Protein AF-K1QGL2-F1 (afdb_monomer_lite)

Structure (mmCIF, N/CA/C/O backbone):
data_AF-K1QGL2-F1
#
_entry.id   AF-K1QGL2-F1
#
loop_
_atom_site.group_PDB
_atom_site.id
_atom_site.type_symbol
_atom_site.label_atom_id
_atom_site.label_alt_id
_atom_site.label_comp_id
_atom_site.label_asym_id
_atom_site.label_entity_id
_atom_site.label_seq_id
_atom_site.pdbx_PDB_ins_code
_atom_site.Cartn_x
_atom_site.Cartn_y
_atom_site.Cartn_z
_atom_site.occupancy
_atom_site.B_iso_or_equiv
_atom_site.auth_seq_id
_atom_site.auth_comp_id
_atom_site.auth_asym_id
_atom_site.auth_atom_id
_atom_site.pdbx_PDB_model_num
ATOM 1 N N . MET A 1 1 ? 8.035 -2.264 29.345 1.00 85.44 1 MET A N 1
ATOM 2 C CA . MET A 1 1 ? 7.875 -3.569 28.660 1.00 85.44 1 MET A CA 1
ATOM 3 C C . MET A 1 1 ? 6.689 -4.271 29.290 1.00 85.44 1 MET A C 1
ATOM 5 O O . MET A 1 1 ? 6.628 -4.296 30.511 1.00 85.44 1 MET A O 1
ATOM 9 N N . ILE A 1 2 ? 5.760 -4.800 28.494 1.00 92.69 2 ILE A N 1
ATOM 10 C CA . ILE A 1 2 ? 4.614 -5.579 28.996 1.00 92.69 2 ILE A CA 1
ATOM 11 C C . ILE A 1 2 ? 4.716 -7.023 28.502 1.00 92.69 2 ILE A C 1
ATOM 13 O O . ILE A 1 2 ? 5.208 -7.261 27.395 1.00 92.69 2 ILE A O 1
ATOM 17 N N . ARG A 1 3 ? 4.310 -7.992 29.331 1.00 93.81 3 ARG A N 1
ATOM 18 C CA . ARG A 1 3 ? 4.488 -9.419 29.034 1.00 93.81 3 ARG A CA 1
ATOM 19 C C . ARG A 1 3 ? 3.416 -10.285 29.688 1.00 93.81 3 ARG A C 1
ATOM 21 O O . ARG A 1 3 ? 3.125 -10.137 30.868 1.00 93.81 3 ARG A O 1
ATOM 28 N N . CYS A 1 4 ? 2.922 -11.249 28.925 1.00 92.56 4 CYS A N 1
ATOM 29 C CA . CYS A 1 4 ? 2.052 -12.329 29.360 1.00 92.56 4 CYS A CA 1
ATOM 30 C C . CYS A 1 4 ? 2.828 -13.656 29.383 1.00 92.56 4 CYS A C 1
ATOM 32 O O . CYS A 1 4 ? 3.660 -13.930 28.516 1.00 92.56 4 CYS A O 1
ATOM 34 N N . LYS A 1 5 ? 2.584 -14.477 30.409 1.00 92.12 5 LYS A N 1
ATOM 35 C CA . LYS A 1 5 ? 3.176 -15.819 30.561 1.00 92.12 5 LYS A CA 1
ATOM 36 C C . LYS A 1 5 ? 2.193 -16.899 30.080 1.00 92.12 5 LYS A C 1
ATOM 38 O O . LYS A 1 5 ? 1.030 -16.604 29.815 1.00 92.12 5 LYS A O 1
ATOM 43 N N . ASN A 1 6 ? 2.656 -18.148 29.985 1.00 87.06 6 ASN A N 1
ATOM 44 C CA . ASN A 1 6 ? 1.825 -19.339 29.739 1.00 87.06 6 ASN A CA 1
ATOM 45 C C . ASN A 1 6 ? 1.046 -19.328 28.407 1.00 87.06 6 ASN A C 1
ATOM 47 O O . ASN A 1 6 ? -0.106 -19.747 28.353 1.00 87.06 6 ASN A O 1
ATOM 51 N N . GLY A 1 7 ? 1.654 -18.804 27.335 1.00 82.38 7 GLY A N 1
ATOM 52 C CA . GLY A 1 7 ? 1.032 -18.756 26.002 1.00 82.38 7 GLY A CA 1
ATOM 53 C C . GLY A 1 7 ? -0.139 -17.773 25.872 1.00 82.38 7 GLY A C 1
ATOM 54 O O . GLY A 1 7 ? -0.800 -17.743 24.836 1.00 82.38 7 GLY A O 1
ATOM 55 N N . LEU A 1 8 ? -0.401 -16.961 26.900 1.00 88.88 8 LEU A N 1
ATOM 56 C CA . LEU A 1 8 ? -1.415 -15.913 26.859 1.00 88.88 8 LEU A CA 1
ATOM 57 C C . LEU A 1 8 ? -0.936 -14.731 26.009 1.00 88.88 8 LEU A C 1
ATOM 59 O O . LEU A 1 8 ? 0.246 -14.380 26.002 1.00 88.88 8 LEU A O 1
ATOM 63 N N . LYS A 1 9 ? -1.878 -14.092 25.322 1.00 90.81 9 LYS A N 1
ATOM 64 C CA . LYS A 1 9 ? -1.652 -12.916 24.484 1.00 90.81 9 LYS A CA 1
ATOM 65 C C . LYS A 1 9 ? -2.070 -11.652 25.225 1.00 90.81 9 LYS A C 1
ATOM 67 O O . LYS A 1 9 ? -3.039 -11.653 25.988 1.00 90.81 9 LYS A O 1
ATOM 72 N N . ILE A 1 10 ? -1.340 -10.573 24.983 1.00 90.06 10 ILE A N 1
ATOM 73 C CA . ILE A 1 10 ? -1.637 -9.249 25.517 1.00 90.06 10 ILE A CA 1
ATOM 74 C C . ILE A 1 10 ? -2.914 -8.724 24.867 1.00 90.06 10 ILE A C 1
ATOM 76 O O . ILE A 1 10 ? -3.108 -8.826 23.651 1.00 90.06 10 ILE A O 1
ATOM 80 N N . LYS A 1 11 ? -3.754 -8.118 25.702 1.00 89.75 11 LYS A N 1
ATOM 81 C CA . LYS A 1 11 ? -4.925 -7.359 25.300 1.00 89.75 11 LYS A CA 1
ATOM 82 C C . LYS A 1 11 ? -4.990 -6.050 26.069 1.00 89.75 11 LYS A C 1
ATOM 84 O O . LYS A 1 11 ? -5.153 -6.044 27.286 1.00 89.75 11 LYS A O 1
ATOM 89 N N . ILE A 1 12 ? -4.851 -4.948 25.354 1.00 90.50 12 ILE A N 1
ATOM 90 C CA . ILE A 1 12 ? -4.848 -3.601 25.916 1.00 90.50 12 ILE A CA 1
ATOM 91 C C . ILE A 1 12 ? -6.284 -3.168 26.219 1.00 90.50 12 ILE A C 1
ATOM 93 O O . ILE A 1 12 ? -7.114 -3.074 25.311 1.00 90.50 12 ILE A O 1
ATOM 97 N N . VAL A 1 13 ? -6.546 -2.876 27.491 1.00 88.94 13 VAL A N 1
ATOM 98 C CA . VAL A 1 13 ? -7.822 -2.353 27.991 1.00 88.94 13 VAL A CA 1
ATOM 99 C C . VAL A 1 13 ? -7.895 -0.856 27.713 1.00 88.94 13 VAL A C 1
ATOM 101 O O . VAL A 1 13 ? -8.832 -0.410 27.063 1.00 88.94 13 VAL A O 1
ATOM 104 N N . SER A 1 14 ? -6.867 -0.106 28.102 1.00 89.12 14 SER A N 1
ATOM 105 C CA . SER A 1 14 ? -6.730 1.323 27.815 1.00 89.12 14 SER A CA 1
ATOM 106 C C . SER A 1 14 ? -5.253 1.704 27.755 1.00 89.12 14 SER A C 1
ATOM 108 O O . SER A 1 14 ? -4.398 1.021 28.326 1.00 89.12 14 SER A O 1
ATOM 110 N N . ALA A 1 15 ? -4.927 2.786 27.053 1.00 90.50 15 ALA A N 1
ATOM 111 C CA . ALA A 1 15 ? -3.611 3.396 27.171 1.00 90.50 15 ALA A CA 1
ATOM 112 C C . ALA A 1 15 ? -3.680 4.898 26.915 1.00 90.50 15 ALA A C 1
ATOM 114 O O . ALA A 1 15 ? -4.405 5.348 26.030 1.00 90.50 15 ALA A O 1
ATOM 115 N N . ASN A 1 16 ? -2.893 5.660 27.666 1.00 91.50 16 ASN A N 1
ATOM 116 C CA . ASN A 1 16 ? -2.798 7.101 27.526 1.00 91.50 16 ASN A CA 1
ATOM 117 C C . ASN A 1 16 ? -1.334 7.533 27.463 1.00 91.50 16 ASN A C 1
ATOM 119 O O . ASN A 1 16 ? -0.554 7.245 28.364 1.00 91.50 16 ASN A O 1
ATOM 123 N N . TYR A 1 17 ? -0.970 8.259 26.408 1.00 89.50 17 TYR A N 1
ATOM 124 C CA . TYR A 1 17 ? 0.275 9.021 26.362 1.00 89.50 17 TYR A CA 1
ATOM 125 C C . TYR A 1 17 ? -0.037 10.485 26.661 1.00 89.50 17 TYR A C 1
ATOM 127 O O . TYR A 1 17 ? -0.630 11.171 25.825 1.00 89.50 17 TYR A O 1
ATOM 135 N N . GLY A 1 18 ? 0.334 10.953 27.849 1.00 89.25 18 GLY A N 1
ATOM 136 C CA . GLY A 1 18 ? -0.037 12.273 28.345 1.00 89.25 18 GLY A CA 1
ATOM 137 C C . GLY A 1 18 ? 0.329 12.469 29.814 1.00 89.25 18 GLY A C 1
ATOM 138 O O . GLY A 1 18 ? 1.238 11.811 30.312 1.00 89.25 18 GLY A O 1
ATOM 139 N N . ARG A 1 19 ? -0.357 13.387 30.495 1.00 88.31 19 ARG A N 1
ATOM 140 C CA . ARG A 1 19 ? -0.236 13.596 31.943 1.00 88.31 19 ARG A CA 1
ATOM 141 C C . ARG A 1 19 ? -1.614 13.835 32.532 1.00 88.31 19 ARG A C 1
ATOM 143 O O . ARG A 1 19 ? -2.289 14.801 32.174 1.00 88.31 19 ARG A O 1
ATOM 150 N N . THR A 1 20 ? -2.009 12.925 33.409 1.00 87.06 20 THR A N 1
ATOM 151 C CA . THR A 1 20 ? -3.308 12.918 34.089 1.00 87.06 20 THR A CA 1
ATOM 152 C C . THR A 1 20 ? -3.199 12.845 35.606 1.00 87.06 20 THR A C 1
ATOM 154 O O . THR A 1 20 ? -4.214 12.839 36.288 1.00 87.06 20 THR A O 1
ATOM 157 N N . ASP A 1 21 ? -1.969 12.801 36.111 1.00 83.00 21 ASP A N 1
ATOM 158 C CA . ASP A 1 21 ? -1.605 12.594 37.508 1.00 83.00 21 ASP A CA 1
ATOM 159 C C . ASP A 1 21 ? -0.261 13.309 37.750 1.00 83.00 21 ASP A C 1
ATOM 161 O O . ASP A 1 21 ? 0.611 13.315 36.863 1.00 83.00 21 ASP A O 1
ATOM 165 N N . ASP A 1 22 ? -0.124 13.972 38.895 1.00 80.06 22 ASP A N 1
ATOM 166 C CA . ASP A 1 22 ? 1.067 14.722 39.302 1.00 80.06 22 ASP A CA 1
ATOM 167 C C . ASP A 1 22 ? 2.090 13.865 40.068 1.00 80.06 22 ASP A C 1
ATOM 169 O O . ASP A 1 22 ? 3.279 14.185 40.050 1.00 80.06 22 ASP A O 1
ATOM 173 N N . GLN A 1 23 ? 1.666 12.743 40.652 1.00 81.00 23 GLN A N 1
ATOM 174 C CA . GLN A 1 23 ? 2.506 11.781 41.367 1.00 81.00 23 GLN A CA 1
ATOM 175 C C . GLN A 1 23 ? 3.177 10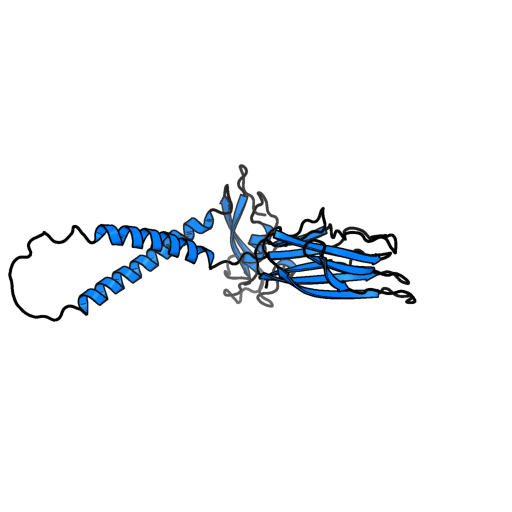.787 40.416 1.00 81.00 23 GLN A C 1
ATOM 177 O O . GLN A 1 23 ? 4.296 10.325 40.656 1.00 81.00 23 GLN A O 1
ATOM 182 N N . VAL A 1 24 ? 2.517 10.448 39.305 1.00 80.94 24 VAL A N 1
ATOM 183 C CA . VAL A 1 24 ? 3.082 9.536 38.303 1.00 80.94 24 VAL A CA 1
ATOM 184 C C . VAL A 1 24 ? 4.205 10.237 37.532 1.00 80.94 24 VAL A C 1
ATOM 186 O O . VAL A 1 24 ? 3.980 11.175 36.761 1.00 80.94 24 VAL A O 1
ATOM 189 N N . CYS A 1 25 ? 5.436 9.749 37.730 1.00 78.94 25 CYS A N 1
ATOM 190 C CA . CYS A 1 25 ? 6.668 10.303 37.159 1.00 78.94 25 CYS A CA 1
ATOM 191 C C . CYS A 1 25 ? 6.783 11.828 37.408 1.00 78.94 25 CYS A C 1
ATOM 193 O O . CYS A 1 25 ? 6.546 12.613 36.479 1.00 78.94 25 CYS A O 1
ATOM 195 N N . PRO A 1 26 ? 7.181 12.260 38.622 1.00 73.88 26 PRO A N 1
ATOM 196 C CA . PRO A 1 26 ? 7.069 13.653 39.089 1.00 73.88 26 PRO A CA 1
ATOM 197 C C . PRO A 1 26 ? 8.040 14.649 38.420 1.00 73.88 26 PRO A C 1
ATOM 199 O O . PRO A 1 26 ? 8.132 15.806 38.815 1.00 73.88 26 PRO A O 1
ATOM 202 N N . GLY A 1 27 ? 8.791 14.229 37.399 1.00 72.75 27 GLY A N 1
ATOM 203 C CA . GLY A 1 27 ? 9.745 15.083 36.694 1.00 72.75 27 GLY A CA 1
ATOM 204 C C . GLY A 1 27 ? 9.106 15.960 35.609 1.00 72.75 27 GLY A C 1
ATOM 205 O O . GLY A 1 27 ? 8.322 15.479 34.786 1.00 72.75 27 GLY A O 1
ATOM 206 N N . GLY A 1 28 ? 9.537 17.224 35.537 1.00 74.75 28 GLY A N 1
ATOM 207 C CA . GLY A 1 28 ? 9.173 18.200 34.501 1.00 74.75 28 GLY A CA 1
ATOM 208 C C . GLY A 1 28 ? 7.980 19.088 34.876 1.00 74.75 28 GLY A C 1
ATOM 209 O O . GLY A 1 28 ? 7.612 19.174 36.038 1.00 74.75 28 GLY A O 1
ATOM 210 N N . LYS A 1 29 ? 7.385 19.776 33.892 1.00 70.88 29 LYS A N 1
ATOM 211 C CA . LYS A 1 29 ? 6.209 20.637 34.122 1.00 70.88 29 LYS A CA 1
ATOM 212 C C . LYS A 1 29 ? 4.941 19.798 34.304 1.00 70.88 29 LYS A C 1
ATOM 214 O O . LYS A 1 29 ? 4.629 18.980 33.428 1.00 70.88 29 LYS A O 1
ATOM 219 N N . THR A 1 30 ? 4.233 20.023 35.412 1.00 71.75 30 THR A N 1
ATOM 220 C CA . THR A 1 30 ? 3.046 19.272 35.869 1.00 71.75 30 THR A CA 1
ATOM 221 C C . THR A 1 30 ? 1.755 20.097 35.858 1.00 71.75 30 THR A C 1
ATOM 223 O O . THR A 1 30 ? 0.720 19.603 36.289 1.00 71.75 30 THR A O 1
ATOM 226 N N . ASP A 1 31 ? 1.784 21.299 35.279 1.00 69.06 31 ASP A N 1
ATOM 227 C CA . ASP A 1 31 ? 0.716 22.318 35.300 1.00 69.06 31 ASP A CA 1
ATOM 228 C C . ASP A 1 31 ? -0.625 21.891 34.654 1.00 69.06 31 ASP A C 1
ATOM 230 O O . ASP A 1 31 ? -1.540 22.696 34.493 1.00 69.06 31 ASP A O 1
ATOM 234 N N . THR A 1 32 ? -0.764 20.644 34.195 1.00 69.44 32 THR A N 1
ATOM 235 C CA . THR A 1 32 ? -1.970 20.143 33.526 1.00 69.44 32 THR A CA 1
ATOM 236 C C . THR A 1 32 ? -2.173 18.647 33.775 1.00 69.44 32 THR A C 1
ATOM 238 O O . THR A 1 32 ? -1.336 17.828 33.397 1.00 69.44 32 THR A O 1
ATOM 241 N N . LEU A 1 33 ? -3.343 18.297 34.325 1.00 77.31 33 LEU A N 1
ATOM 242 C CA . LEU A 1 33 ? -3.805 16.918 34.575 1.00 77.31 33 LEU A CA 1
ATOM 243 C C . LEU A 1 33 ? -4.845 16.428 33.547 1.00 77.31 33 LEU A C 1
ATOM 245 O O . LEU A 1 33 ? -5.461 15.375 33.694 1.00 77.31 33 LEU A O 1
ATOM 249 N N . THR A 1 34 ? -5.075 17.193 32.484 1.00 82.69 34 THR A N 1
ATOM 250 C CA . THR A 1 34 ? -6.044 16.866 31.425 1.00 82.69 34 THR A CA 1
ATOM 251 C C . THR A 1 34 ? -5.371 16.480 30.110 1.00 82.69 34 THR A C 1
ATOM 253 O O . THR A 1 34 ? -6.047 16.262 29.103 1.00 82.69 34 THR A O 1
ATOM 256 N N . CYS A 1 35 ? -4.040 16.349 30.087 1.00 84.06 35 CYS A N 1
ATOM 257 C CA . CYS A 1 35 ? -3.326 16.035 28.861 1.00 84.06 35 CYS A CA 1
ATOM 258 C C . CYS A 1 35 ? -3.494 14.558 28.494 1.00 84.06 35 CYS A C 1
ATOM 260 O O . CYS A 1 35 ? -2.891 13.673 29.106 1.00 84.06 35 CYS A O 1
ATOM 262 N N . ARG A 1 36 ? -4.283 14.298 27.447 1.00 86.94 36 ARG A N 1
ATOM 263 C CA . ARG A 1 36 ? -4.540 12.952 26.923 1.00 86.94 36 ARG A CA 1
ATOM 264 C C . ARG A 1 36 ? -4.391 12.904 25.407 1.00 86.94 36 ARG A C 1
ATOM 266 O O . ARG A 1 36 ? -4.959 13.726 24.691 1.00 86.94 36 ARG A O 1
ATOM 273 N N . SER A 1 37 ? -3.663 11.912 24.897 1.00 83.12 37 SER A N 1
ATOM 274 C CA . SER A 1 37 ? -3.559 11.678 23.451 1.00 83.12 37 SER A CA 1
ATOM 275 C C . SER A 1 37 ? -4.674 10.757 22.971 1.00 83.12 37 SER A C 1
ATOM 277 O O . SER A 1 37 ? -4.670 9.565 23.276 1.00 83.12 37 SER A O 1
ATOM 279 N N . LYS A 1 38 ? -5.568 11.273 22.121 1.00 79.62 38 LYS A N 1
ATOM 280 C CA . LYS A 1 38 ? -6.655 10.482 21.508 1.00 79.62 38 LYS A CA 1
ATOM 281 C C . LYS A 1 38 ? -6.151 9.278 20.700 1.00 79.62 38 LYS A C 1
ATOM 283 O O . LYS A 1 38 ? -6.830 8.268 20.598 1.00 79.62 38 LYS A O 1
ATOM 288 N N . SER A 1 39 ? -4.950 9.377 20.131 1.00 79.06 39 SER A N 1
ATOM 289 C CA . SER A 1 39 ? -4.353 8.312 19.312 1.00 79.06 39 SER A CA 1
ATOM 290 C C . SER A 1 39 ? -3.595 7.249 20.111 1.00 79.06 39 SER A C 1
ATOM 292 O O . SER A 1 39 ? -3.253 6.203 19.563 1.00 79.06 39 SER A O 1
ATOM 294 N N . SER A 1 40 ? -3.286 7.515 21.384 1.00 84.19 40 SER A N 1
ATOM 295 C CA . SER A 1 40 ? -2.340 6.690 22.142 1.00 84.19 40 SER A CA 1
ATOM 296 C C . SER A 1 40 ? -2.861 5.285 22.419 1.00 84.19 40 SER A C 1
ATOM 298 O O . SER A 1 40 ? -2.143 4.321 22.157 1.00 84.19 40 SER A O 1
ATOM 300 N N . GLU A 1 41 ? -4.123 5.159 22.824 1.00 84.94 41 GLU A N 1
ATOM 301 C CA . GLU A 1 41 ? -4.787 3.873 23.044 1.00 84.94 41 GLU A CA 1
ATOM 302 C C . GLU A 1 41 ? -4.763 2.989 21.800 1.00 84.94 41 GLU A C 1
ATOM 304 O O . GLU A 1 41 ? -4.310 1.844 21.845 1.00 84.94 41 GLU A O 1
ATOM 309 N N . ILE A 1 42 ? -5.187 3.554 20.668 1.00 76.69 42 ILE A N 1
ATOM 310 C CA . ILE A 1 42 ? -5.235 2.867 19.378 1.00 76.69 42 ILE A CA 1
ATOM 311 C C . ILE A 1 42 ? -3.830 2.390 18.987 1.00 76.69 42 ILE A C 1
ATOM 313 O O . ILE A 1 42 ? -3.640 1.248 18.576 1.00 76.69 42 ILE A O 1
ATOM 317 N N . ARG A 1 43 ? -2.812 3.230 19.193 1.00 82.12 43 ARG A N 1
ATOM 318 C CA . ARG A 1 43 ? -1.425 2.920 18.836 1.00 82.12 43 ARG A CA 1
ATOM 319 C C . ARG A 1 43 ? -0.808 1.851 19.735 1.00 82.12 43 ARG A C 1
ATOM 321 O O . ARG A 1 43 ? -0.090 0.990 19.234 1.00 82.12 43 ARG A O 1
ATOM 328 N N . VAL A 1 44 ? -1.103 1.854 21.034 1.00 85.75 44 VAL A N 1
ATOM 329 C CA . VAL A 1 44 ? -0.662 0.794 21.958 1.00 85.75 44 VAL A CA 1
ATOM 330 C C . VAL A 1 44 ? -1.377 -0.524 21.659 1.00 85.75 44 VAL A C 1
ATOM 332 O O . VAL A 1 44 ? -0.718 -1.561 21.572 1.00 85.75 44 VAL A O 1
ATOM 335 N N . ARG A 1 45 ? -2.693 -0.486 21.401 1.00 87.94 45 ARG A N 1
ATOM 336 C CA . ARG A 1 45 ? -3.462 -1.644 20.916 1.00 87.94 45 ARG A CA 1
ATOM 337 C C . ARG A 1 45 ? -2.831 -2.237 19.659 1.00 87.94 45 ARG A C 1
ATOM 339 O O . ARG A 1 45 ? -2.584 -3.437 19.631 1.00 87.94 45 ARG A O 1
ATOM 346 N N . TRP A 1 46 ? -2.498 -1.407 18.670 1.00 77.19 46 TRP A N 1
ATOM 347 C CA . TRP A 1 46 ? -1.885 -1.849 17.411 1.00 77.19 46 TRP A CA 1
ATOM 348 C C . TRP A 1 46 ? -0.512 -2.500 17.566 1.00 77.19 46 TRP A C 1
ATOM 350 O O . TRP A 1 46 ? -0.196 -3.416 16.815 1.00 77.19 46 TRP A O 1
ATOM 360 N N . ASN A 1 47 ? 0.304 -2.048 18.516 1.00 80.94 47 ASN A N 1
ATOM 361 C CA . ASN A 1 47 ? 1.652 -2.592 18.685 1.00 80.94 47 ASN A CA 1
ATOM 362 C C . ASN A 1 47 ? 1.688 -3.833 19.585 1.00 80.94 47 ASN A C 1
ATOM 364 O O . ASN A 1 47 ? 2.600 -4.643 19.455 1.00 80.94 47 ASN A O 1
ATOM 368 N N . CYS A 1 48 ? 0.724 -3.987 20.498 1.00 86.00 48 CYS A N 1
ATOM 369 C CA . CYS A 1 48 ? 0.823 -4.994 21.553 1.00 86.00 48 CYS A CA 1
ATOM 370 C C . CYS A 1 48 ? -0.260 -6.070 21.542 1.00 86.00 48 CYS A C 1
ATOM 372 O O . CYS A 1 48 ? 0.007 -7.170 22.028 1.00 86.00 48 CYS A O 1
ATOM 374 N N . ASN A 1 49 ? -1.457 -5.805 21.007 1.00 86.88 49 ASN A N 1
ATOM 375 C CA . ASN A 1 49 ? -2.488 -6.840 20.948 1.00 86.88 49 ASN A CA 1
ATOM 376 C C . ASN A 1 49 ? -2.007 -8.001 20.070 1.00 86.88 49 ASN A C 1
ATOM 378 O O . ASN A 1 49 ? -1.542 -7.792 18.955 1.00 86.88 49 ASN A O 1
ATOM 382 N N . GLY A 1 50 ? -2.124 -9.231 20.564 1.00 83.31 50 GLY A N 1
ATOM 383 C CA . GLY A 1 50 ? -1.743 -10.437 19.807 1.00 83.31 50 GLY A CA 1
ATOM 384 C C . GLY A 1 50 ? -0.446 -11.067 20.270 1.00 83.31 50 GLY A C 1
ATOM 385 O O . GLY A 1 50 ? -0.268 -12.276 20.121 1.00 83.31 50 GLY A O 1
ATOM 386 N N . TYR A 1 51 ? 0.425 -10.270 20.877 1.00 85.69 51 TYR A N 1
ATOM 387 C CA . TYR A 1 51 ? 1.766 -10.689 21.245 1.00 85.69 51 TYR A CA 1
ATOM 388 C C . TYR A 1 51 ? 1.831 -11.154 22.697 1.00 85.69 51 TYR A C 1
ATOM 390 O O . TYR A 1 51 ? 1.074 -10.695 23.548 1.00 85.69 51 TYR A O 1
ATOM 398 N N . ALA A 1 52 ? 2.758 -12.062 23.001 1.00 87.06 52 ALA A N 1
ATOM 399 C CA . ALA A 1 52 ? 3.053 -12.451 24.381 1.00 87.06 52 ALA A CA 1
ATOM 400 C C . ALA A 1 52 ? 3.918 -11.400 25.100 1.00 87.06 52 ALA A C 1
ATOM 402 O O . ALA A 1 52 ? 3.852 -11.272 26.317 1.00 87.06 52 ALA A O 1
ATOM 403 N N . THR A 1 53 ? 4.708 -10.626 24.354 1.00 90.44 53 THR A N 1
ATOM 404 C CA . THR A 1 53 ? 5.611 -9.597 24.880 1.00 90.44 53 THR A CA 1
ATOM 405 C C . THR A 1 53 ? 5.569 -8.381 23.963 1.00 90.44 53 THR A C 1
ATOM 407 O O . THR A 1 53 ? 5.631 -8.544 22.748 1.00 90.44 53 THR A O 1
ATOM 410 N N . CYS A 1 54 ? 5.497 -7.175 24.528 1.00 90.94 54 CYS A N 1
ATOM 411 C CA . CYS A 1 54 ? 5.512 -5.928 23.768 1.00 90.94 54 CYS A CA 1
ATOM 412 C C . CYS A 1 54 ? 6.465 -4.898 24.393 1.00 90.94 54 CYS A C 1
ATOM 414 O O . CYS A 1 54 ? 6.420 -4.613 25.599 1.00 90.94 54 CYS A O 1
ATOM 416 N N . HIS A 1 55 ? 7.323 -4.321 23.552 1.00 90.12 55 HIS A N 1
ATOM 417 C CA . HIS A 1 55 ? 8.251 -3.253 23.911 1.00 90.12 55 HIS A CA 1
ATOM 418 C C . HIS A 1 55 ? 7.738 -1.938 23.333 1.00 90.12 55 HIS A C 1
ATOM 420 O O . HIS A 1 55 ? 7.630 -1.784 22.121 1.00 90.12 55 HIS A O 1
ATOM 426 N N . LEU A 1 56 ? 7.412 -0.991 24.210 1.00 87.69 56 LEU A N 1
ATOM 427 C CA . LEU A 1 56 ? 6.934 0.330 23.825 1.00 87.69 56 LEU A CA 1
ATOM 428 C C . LEU A 1 56 ? 7.909 1.386 24.317 1.00 87.69 56 LEU A C 1
ATOM 430 O O . LEU A 1 56 ? 8.318 1.365 25.479 1.00 87.69 56 LEU A O 1
ATOM 434 N N . HIS A 1 57 ? 8.227 2.324 23.432 1.00 84.38 57 HIS A N 1
ATOM 435 C CA . HIS A 1 57 ? 9.011 3.506 23.751 1.00 84.38 57 HIS A CA 1
ATOM 436 C C . HIS A 1 57 ? 8.079 4.713 23.806 1.00 84.38 57 HIS A C 1
ATOM 438 O O . HIS A 1 57 ? 7.519 5.129 22.791 1.00 84.38 57 HIS A O 1
ATOM 444 N N . ALA A 1 58 ? 7.906 5.261 25.007 1.00 83.12 58 ALA A N 1
ATOM 445 C CA . ALA A 1 58 ? 7.062 6.415 25.287 1.00 83.12 58 ALA A CA 1
ATOM 446 C C . ALA A 1 58 ? 7.718 7.707 24.768 1.00 83.12 58 ALA A C 1
ATOM 448 O O . ALA A 1 58 ? 8.271 8.483 25.540 1.00 83.12 58 ALA A O 1
ATOM 449 N N . THR A 1 59 ? 7.716 7.914 23.448 1.00 79.50 59 THR A N 1
ATOM 450 C CA . THR A 1 59 ? 8.297 9.112 22.823 1.00 79.50 59 THR A CA 1
ATOM 451 C C . THR A 1 59 ? 7.277 9.881 21.995 1.00 79.50 59 THR A C 1
ATOM 453 O O . THR A 1 59 ? 6.366 9.311 21.389 1.00 79.50 59 THR A O 1
ATOM 456 N N . SER A 1 60 ? 7.472 11.197 21.890 1.00 77.12 60 SER A N 1
ATOM 457 C CA . SER A 1 60 ? 6.596 12.072 21.100 1.00 77.12 60 SER A CA 1
ATOM 458 C C . SER A 1 60 ? 6.644 11.766 19.597 1.00 77.12 60 SER A C 1
ATOM 460 O O . SER A 1 60 ? 5.674 12.013 18.888 1.00 77.12 60 SER A O 1
ATOM 462 N N . LYS A 1 61 ? 7.727 11.148 19.103 1.00 73.75 61 LYS A N 1
ATOM 463 C CA . LYS A 1 61 ? 7.806 10.623 17.728 1.00 73.75 61 LYS A CA 1
ATOM 464 C C . LYS A 1 61 ? 6.835 9.455 17.517 1.00 73.75 61 LYS A C 1
ATOM 466 O O . LYS A 1 61 ? 6.235 9.329 16.451 1.00 73.75 61 LYS A O 1
ATOM 471 N N . HIS A 1 62 ? 6.658 8.626 18.545 1.00 69.81 62 HIS A N 1
ATOM 472 C CA . HIS A 1 62 ? 5.778 7.463 18.506 1.00 69.81 62 HIS A CA 1
ATOM 473 C C . HIS A 1 62 ? 4.341 7.742 18.920 1.00 69.81 62 HIS A C 1
ATOM 475 O O . HIS A 1 62 ? 3.490 6.971 18.514 1.00 69.81 62 HIS A O 1
ATOM 481 N N . PHE A 1 63 ? 4.027 8.794 19.675 1.00 76.25 63 PHE A N 1
ATOM 482 C CA . PHE A 1 63 ? 2.658 9.040 20.166 1.00 76.25 63 PHE A CA 1
ATOM 483 C C . PHE A 1 63 ? 2.115 10.444 19.864 1.00 76.25 63 PHE A C 1
ATOM 485 O O . PHE A 1 63 ? 0.970 10.749 20.205 1.00 76.25 63 PHE A O 1
ATOM 492 N N . GLY A 1 64 ? 2.902 11.273 19.176 1.00 78.31 64 GLY A N 1
ATOM 493 C CA . GLY A 1 64 ? 2.588 12.674 18.913 1.00 78.31 64 GLY A CA 1
ATOM 494 C C . GLY A 1 64 ? 2.879 13.578 20.112 1.00 78.31 64 GLY A C 1
ATOM 495 O O . GLY A 1 64 ? 3.435 13.151 21.126 1.00 78.31 64 GLY A O 1
ATOM 496 N N . ASN A 1 65 ? 2.491 14.849 19.993 1.00 80.19 65 ASN A N 1
ATOM 497 C CA . ASN A 1 65 ? 2.636 15.845 21.051 1.00 80.19 65 ASN A CA 1
ATOM 498 C C . ASN A 1 65 ? 1.253 16.365 21.489 1.00 80.19 65 ASN A C 1
ATOM 500 O O . ASN A 1 65 ? 0.822 17.406 21.003 1.00 80.19 65 ASN A O 1
ATOM 504 N N . PRO A 1 66 ? 0.531 15.639 22.365 1.00 80.31 66 PRO A N 1
ATOM 505 C CA . PRO A 1 66 ? -0.828 16.010 22.778 1.00 80.31 66 PRO A CA 1
ATOM 506 C C . PRO A 1 66 ? -0.899 17.303 23.606 1.00 80.31 66 PRO A C 1
ATOM 508 O O . PRO A 1 66 ? -1.950 17.926 23.671 1.00 80.31 66 PRO A O 1
ATOM 511 N N . CYS A 1 67 ? 0.203 17.705 24.239 1.00 81.31 67 CYS A N 1
ATOM 512 C CA . CYS A 1 67 ? 0.302 18.931 25.025 1.00 81.31 67 CYS A CA 1
ATOM 513 C C . CYS A 1 67 ? 1.733 19.472 24.950 1.00 81.31 67 CYS A C 1
ATOM 515 O O . CYS A 1 67 ? 2.695 18.783 25.306 1.00 81.31 67 CYS A O 1
ATOM 517 N N . ALA A 1 68 ? 1.896 20.699 24.461 1.00 79.88 68 ALA A N 1
ATOM 518 C CA . ALA A 1 68 ? 3.203 21.340 24.384 1.00 79.88 68 ALA A CA 1
ATOM 519 C C . ALA A 1 68 ? 3.736 21.649 25.793 1.00 79.88 68 ALA A C 1
ATOM 521 O O . ALA A 1 68 ? 2.971 22.005 26.681 1.00 79.88 68 ALA A O 1
ATOM 522 N N . ASN A 1 69 ? 5.047 21.500 25.999 1.00 79.25 69 ASN A N 1
ATOM 523 C CA . ASN A 1 69 ? 5.765 21.870 27.229 1.00 79.25 69 ASN A CA 1
ATOM 524 C C . ASN A 1 69 ? 5.365 21.163 28.537 1.00 79.25 69 ASN A C 1
ATOM 526 O O . ASN A 1 69 ? 5.956 21.459 29.568 1.00 79.25 69 ASN A O 1
ATOM 530 N N . ILE A 1 70 ? 4.449 20.196 28.505 1.00 83.12 70 ILE A N 1
ATOM 531 C CA . ILE A 1 70 ? 4.110 19.345 29.655 1.00 83.12 70 ILE A CA 1
ATOM 532 C C . ILE A 1 70 ? 4.886 18.028 29.575 1.00 83.12 70 ILE A C 1
ATOM 534 O O . ILE A 1 70 ? 5.025 17.439 28.493 1.00 83.12 70 ILE A O 1
ATOM 538 N N . SER A 1 71 ? 5.391 17.561 30.717 1.00 83.31 71 SER A N 1
ATOM 539 C CA . SER A 1 71 ? 6.041 16.250 30.835 1.00 83.31 71 SER A CA 1
ATOM 540 C C . SER A 1 71 ? 5.004 15.141 30.652 1.00 83.31 71 SER A C 1
ATOM 542 O O . SER A 1 71 ? 3.934 15.225 31.239 1.00 83.31 71 SER A O 1
ATOM 544 N N . LYS A 1 72 ? 5.278 14.122 29.832 1.00 87.12 72 LYS A N 1
ATOM 545 C CA . LYS A 1 72 ? 4.300 13.077 29.466 1.00 87.12 72 LYS A CA 1
ATOM 546 C C . LYS A 1 72 ? 4.805 11.711 29.895 1.00 87.12 72 LYS A C 1
ATOM 548 O O . LYS A 1 72 ? 5.995 11.436 29.771 1.00 87.12 72 LYS A O 1
ATOM 553 N N . TYR A 1 73 ? 3.892 10.842 30.292 1.00 88.38 73 TYR A N 1
ATOM 554 C CA . TYR A 1 73 ? 4.148 9.431 30.530 1.00 88.38 73 TYR A CA 1
ATOM 555 C C . TYR A 1 73 ? 3.186 8.570 29.708 1.00 88.38 73 TYR A C 1
ATOM 557 O O . TYR A 1 73 ? 2.154 9.037 29.221 1.00 88.38 73 TYR A O 1
ATOM 565 N N . LEU A 1 74 ? 3.566 7.309 29.501 1.00 89.81 74 LEU A N 1
ATOM 566 C CA . LEU A 1 74 ? 2.713 6.313 28.866 1.00 89.81 74 LEU A CA 1
ATOM 567 C C . LEU A 1 74 ? 2.125 5.413 29.947 1.00 89.81 74 LEU A C 1
ATOM 569 O O . LEU A 1 74 ? 2.834 4.587 30.519 1.00 89.81 74 LEU A O 1
ATOM 573 N N . GLU A 1 75 ? 0.835 5.566 30.196 1.00 90.56 75 GLU A N 1
ATOM 574 C CA . GLU A 1 75 ? 0.061 4.708 31.084 1.00 90.56 75 GLU A CA 1
ATOM 575 C C . GLU A 1 75 ? -0.660 3.640 30.258 1.00 90.56 75 GLU A C 1
ATOM 577 O O . GLU A 1 75 ? -1.252 3.948 29.222 1.00 90.56 75 GLU A O 1
ATOM 582 N N . ILE A 1 76 ? -0.581 2.375 30.676 1.00 91.62 76 ILE A N 1
ATOM 583 C CA . ILE A 1 76 ? -1.152 1.242 29.938 1.00 91.62 76 ILE A CA 1
ATOM 584 C C . ILE A 1 76 ? -1.842 0.302 30.916 1.00 91.62 76 ILE A C 1
ATOM 586 O O . ILE A 1 76 ? -1.198 -0.255 31.803 1.00 91.62 76 ILE A O 1
ATOM 590 N N . SER A 1 77 ? -3.121 0.040 30.672 1.00 92.31 77 SER A N 1
ATOM 591 C CA . SER A 1 77 ? -3.870 -1.036 31.309 1.00 92.31 77 SER A CA 1
ATOM 592 C C . SER A 1 77 ? -4.047 -2.187 30.322 1.00 92.31 77 SER A C 1
ATOM 594 O O . SER A 1 77 ? -4.498 -1.992 29.190 1.00 92.31 77 SER A O 1
ATOM 596 N N . TYR A 1 78 ? -3.669 -3.402 30.718 1.00 92.38 78 TYR A N 1
ATOM 597 C CA . TYR A 1 78 ? -3.765 -4.588 29.869 1.00 92.38 78 TYR A CA 1
ATOM 598 C C . TYR A 1 78 ? -4.130 -5.836 30.667 1.00 92.38 78 TYR A C 1
ATOM 600 O O . TYR A 1 78 ? -3.894 -5.928 31.868 1.00 92.38 78 TYR A O 1
ATOM 608 N N . ARG A 1 79 ? -4.676 -6.823 29.960 1.00 91.69 79 ARG A N 1
ATOM 609 C CA . ARG A 1 79 ? -4.985 -8.155 30.476 1.00 91.69 79 ARG A CA 1
ATOM 610 C C . ARG A 1 79 ? -4.400 -9.231 29.570 1.00 91.69 79 ARG A C 1
ATOM 612 O O . ARG A 1 79 ? -4.214 -9.017 28.373 1.00 91.69 79 ARG A O 1
ATOM 619 N N . CYS A 1 80 ? -4.112 -10.393 30.143 1.00 92.31 80 CYS A N 1
ATOM 620 C CA . CYS A 1 80 ? -3.592 -11.545 29.414 1.00 92.31 80 CYS A CA 1
ATOM 621 C C . CYS A 1 80 ? -4.731 -12.518 29.111 1.00 92.31 80 CYS A C 1
ATOM 623 O O . CYS A 1 80 ? -5.389 -13.006 30.026 1.00 92.31 80 CYS A O 1
ATOM 625 N N . VAL A 1 81 ? -4.967 -12.804 27.832 1.00 89.44 81 VAL A N 1
ATOM 626 C CA . VAL A 1 81 ? -6.089 -13.636 27.375 1.00 89.44 81 VAL A CA 1
ATOM 627 C C . VAL A 1 81 ? -5.607 -14.782 26.495 1.00 89.44 81 VAL A C 1
ATOM 629 O O . VAL A 1 81 ? -4.580 -14.679 25.830 1.00 89.44 81 VAL A O 1
ATOM 632 N N . ARG A 1 82 ? -6.366 -15.882 26.458 1.00 82.88 82 ARG A N 1
ATOM 633 C CA . ARG A 1 82 ? -6.109 -16.979 25.507 1.00 82.88 82 ARG A CA 1
ATOM 634 C C . ARG A 1 82 ? -6.520 -16.594 24.083 1.00 82.88 82 ARG A C 1
ATOM 636 O O . ARG A 1 82 ? -5.806 -16.913 23.140 1.00 82.88 82 ARG A O 1
ATOM 643 N N . ASN A 1 83 ? -7.637 -15.873 23.947 1.00 74.06 83 ASN A N 1
ATOM 644 C CA . ASN A 1 83 ? -8.129 -15.347 22.678 1.00 74.06 83 ASN A CA 1
ATOM 645 C C . ASN A 1 83 ? -8.494 -13.855 22.801 1.00 74.06 83 ASN A C 1
ATOM 647 O O . ASN A 1 83 ? -9.092 -13.433 23.793 1.00 74.06 83 ASN A O 1
ATOM 651 N N . ILE A 1 84 ? -8.112 -13.055 21.806 1.00 63.78 84 ILE A N 1
ATOM 652 C CA . ILE A 1 84 ? -8.286 -11.595 21.801 1.00 63.78 84 ILE A CA 1
ATOM 653 C C . ILE A 1 84 ? -9.722 -11.186 21.488 1.00 63.78 84 ILE A C 1
ATOM 655 O O . ILE A 1 84 ? -10.156 -10.141 21.969 1.00 63.78 84 ILE A O 1
ATOM 659 N N . ASP A 1 85 ? -10.496 -12.052 20.845 1.00 58.94 85 ASP A N 1
ATOM 660 C CA . ASP A 1 85 ? -11.859 -11.745 20.400 1.00 58.94 85 ASP A CA 1
ATOM 661 C C . ASP A 1 85 ? -12.885 -11.677 21.555 1.00 58.94 85 ASP A C 1
ATOM 663 O O . ASP A 1 85 ? -13.947 -11.071 21.437 1.00 58.94 85 ASP A O 1
ATOM 667 N N . ASN A 1 86 ? -12.541 -12.185 22.744 1.00 51.97 86 ASN A N 1
ATOM 668 C CA . ASN A 1 86 ? -13.475 -12.337 23.869 1.00 51.97 86 ASN A CA 1
ATOM 669 C C . ASN A 1 86 ? -13.715 -11.049 24.720 1.00 51.97 86 ASN A C 1
ATOM 671 O O . ASN A 1 86 ? -14.051 -11.176 25.893 1.00 51.97 86 ASN A O 1
ATOM 675 N N . ASP A 1 87 ? -13.497 -9.805 24.231 1.00 41.62 87 ASP A N 1
ATOM 676 C CA . ASP A 1 87 ? -13.893 -8.574 25.010 1.00 41.62 87 ASP A CA 1
ATOM 677 C C . ASP A 1 87 ? -15.281 -8.076 24.672 1.00 41.62 87 ASP A C 1
ATOM 679 O O . ASP A 1 87 ? -15.922 -7.423 25.488 1.00 41.62 87 ASP A O 1
ATOM 683 N N . ILE A 1 88 ? -15.752 -8.402 23.476 1.00 46.56 88 ILE A N 1
ATOM 684 C CA . ILE A 1 88 ? -17.055 -7.966 22.993 1.00 46.56 88 ILE A CA 1
ATOM 685 C C . ILE A 1 88 ? -18.164 -8.677 23.795 1.00 46.56 88 ILE A C 1
ATOM 687 O O . ILE A 1 88 ? -19.316 -8.321 23.711 1.00 46.56 88 ILE A O 1
ATOM 691 N N . GLN A 1 89 ? -17.870 -9.654 24.655 1.00 39.84 89 GLN A N 1
ATOM 692 C CA . GLN A 1 89 ? -18.895 -10.225 25.540 1.00 39.84 89 GLN A CA 1
ATOM 693 C C . GLN A 1 89 ? -19.025 -9.496 26.890 1.00 39.84 89 GLN A C 1
ATOM 695 O O . GLN A 1 89 ? -20.091 -9.545 27.493 1.00 39.84 89 GLN A O 1
ATOM 700 N N . GLY A 1 90 ? -17.988 -8.790 27.366 1.00 38.00 90 GLY A N 1
ATOM 701 C CA . GLY A 1 90 ? -17.959 -8.218 28.723 1.00 38.00 90 GLY A CA 1
ATOM 702 C C . GLY A 1 90 ? -18.628 -6.847 28.841 1.00 38.00 90 GLY A C 1
ATOM 703 O O . GLY A 1 90 ? -19.477 -6.642 29.705 1.00 38.00 90 GLY A O 1
ATOM 704 N N . SER A 1 91 ? -18.309 -5.918 27.935 1.00 43.25 91 SER A N 1
ATOM 705 C CA . SER A 1 91 ? -18.958 -4.594 27.890 1.00 43.25 91 SER A CA 1
ATOM 706 C C . SER A 1 91 ? -20.426 -4.664 27.452 1.00 43.25 91 SER A C 1
ATOM 708 O O . SER A 1 91 ? -21.206 -3.764 27.753 1.00 43.25 91 SER A O 1
ATOM 710 N N . PHE A 1 92 ? -20.824 -5.755 26.794 1.00 39.47 92 PHE A N 1
ATOM 711 C CA . PHE A 1 92 ? -22.178 -5.973 26.290 1.00 39.47 92 PHE A CA 1
ATOM 712 C C . PHE A 1 92 ? -23.173 -6.325 27.393 1.00 39.47 92 PHE A C 1
ATOM 714 O O . PHE A 1 92 ? -24.308 -5.863 27.350 1.00 39.47 92 PHE A O 1
ATOM 721 N N . ILE A 1 93 ? -22.752 -7.067 28.420 1.00 43.94 93 ILE A N 1
ATOM 722 C CA . ILE A 1 93 ? -23.624 -7.415 29.552 1.00 43.94 93 ILE A CA 1
ATOM 723 C C . ILE A 1 93 ? -24.026 -6.150 30.330 1.00 43.94 93 ILE A C 1
ATOM 725 O O . ILE A 1 93 ? -25.196 -5.976 30.666 1.00 43.94 93 ILE A O 1
ATOM 729 N N . PHE A 1 94 ? -23.086 -5.222 30.541 1.00 37.69 94 PHE A N 1
ATOM 730 C CA . PHE A 1 94 ? -23.354 -3.957 31.235 1.00 37.69 94 PHE A CA 1
ATOM 731 C C . PHE A 1 94 ? -24.255 -3.014 30.425 1.00 37.69 94 PHE A C 1
ATOM 733 O O . PHE A 1 94 ? -25.178 -2.419 30.980 1.00 37.69 94 PHE A O 1
ATOM 740 N N . MET A 1 95 ? -24.039 -2.909 29.109 1.00 36.25 95 MET A N 1
ATOM 741 C CA . MET A 1 95 ? -24.834 -2.023 28.249 1.00 36.25 95 MET A CA 1
ATOM 742 C C . MET A 1 95 ? -26.273 -2.533 28.056 1.00 36.25 95 MET A C 1
ATOM 744 O O . MET A 1 95 ? -27.217 -1.743 28.080 1.00 36.25 95 MET A O 1
ATOM 748 N N . VAL A 1 96 ? -26.457 -3.857 27.952 1.00 42.81 96 VAL A N 1
ATOM 749 C CA . VAL A 1 96 ? -27.780 -4.507 27.892 1.00 42.81 96 VAL A CA 1
ATOM 750 C C . VAL A 1 96 ? -28.532 -4.348 29.217 1.00 42.81 96 VAL A C 1
ATOM 752 O O . VAL A 1 96 ? -29.727 -4.061 29.203 1.00 42.81 96 VAL A O 1
ATOM 755 N N . SER A 1 97 ? -27.842 -4.441 30.361 1.00 45.38 97 SER A N 1
ATOM 756 C CA . SER A 1 97 ? -28.457 -4.221 31.678 1.00 45.38 97 SER A CA 1
ATOM 757 C C . SER A 1 97 ? -29.027 -2.805 31.830 1.00 45.38 97 SER A C 1
ATOM 759 O O . SER A 1 97 ? -30.097 -2.635 32.412 1.00 45.38 97 SER A O 1
ATOM 761 N N . MET A 1 98 ? -28.349 -1.791 31.284 1.00 37.38 98 MET A N 1
ATOM 762 C CA . MET A 1 98 ? -28.802 -0.397 31.351 1.00 37.38 98 MET A CA 1
ATOM 763 C C . MET A 1 98 ? -30.011 -0.142 30.436 1.00 37.38 98 MET A C 1
ATOM 765 O O . MET A 1 98 ? -30.954 0.541 30.831 1.00 37.38 98 MET A O 1
ATOM 769 N N . TYR A 1 99 ? -30.026 -0.743 29.242 1.00 41.19 99 TYR A N 1
ATOM 770 C CA . TYR A 1 99 ? -31.113 -0.599 28.266 1.00 41.19 99 TYR A CA 1
ATOM 771 C C . TYR A 1 99 ? -32.408 -1.303 28.710 1.00 41.19 99 TYR A C 1
ATOM 773 O O . TYR A 1 99 ? -33.502 -0.758 28.554 1.00 41.19 99 TYR A O 1
ATOM 781 N N . MET A 1 100 ? -32.287 -2.479 29.339 1.00 46.22 100 MET A N 1
ATOM 782 C CA . MET A 1 100 ? -33.422 -3.207 29.921 1.00 46.22 100 MET A CA 1
ATOM 783 C C . MET A 1 100 ? -34.047 -2.463 31.109 1.00 46.22 100 MET A C 1
ATOM 785 O O . MET A 1 100 ? -35.267 -2.489 31.267 1.00 46.22 100 MET A O 1
ATOM 789 N N . HIS A 1 101 ? -33.249 -1.748 31.913 1.00 44.28 101 HIS A N 1
ATOM 790 C CA . HIS A 1 101 ? -33.785 -0.885 32.970 1.00 44.28 101 HIS A CA 1
ATOM 791 C C . HIS A 1 101 ? -34.589 0.287 32.400 1.00 44.28 101 HIS A C 1
ATOM 793 O O . HIS A 1 101 ? -35.711 0.518 32.842 1.00 44.28 101 HIS A O 1
ATOM 799 N N . VAL A 1 102 ? -34.086 0.973 31.370 1.00 42.47 102 VAL A N 1
ATOM 800 C CA . VAL A 1 102 ? -34.787 2.114 30.753 1.00 42.47 102 VAL A CA 1
ATOM 801 C C . VAL A 1 102 ? -36.123 1.692 30.123 1.00 42.47 102 VAL A C 1
ATOM 803 O O . VAL A 1 102 ? -37.132 2.367 30.321 1.00 42.47 102 VAL A O 1
ATOM 806 N N . HIS A 1 103 ? -36.180 0.540 29.444 1.00 49.00 103 HIS A N 1
ATOM 807 C CA . HIS A 1 103 ? -37.431 0.026 28.869 1.00 49.00 103 HIS A CA 1
ATOM 808 C C . HIS A 1 103 ? -38.454 -0.427 29.925 1.00 49.00 103 HIS A C 1
ATOM 810 O O . HIS A 1 103 ? -39.656 -0.253 29.719 1.00 49.00 103 HIS A O 1
ATOM 816 N N . MET A 1 104 ? -38.006 -0.954 31.071 1.00 47.28 104 MET A N 1
ATOM 817 C CA . MET A 1 104 ? -38.899 -1.327 32.175 1.00 47.28 104 MET A CA 1
ATOM 818 C C . MET A 1 104 ? -39.541 -0.090 32.828 1.00 47.28 104 MET A C 1
ATOM 820 O O . MET A 1 104 ? -40.744 -0.094 33.084 1.00 47.28 104 MET A O 1
ATOM 824 N N . TYR A 1 105 ? -38.780 0.999 33.007 1.00 44.06 105 TYR A N 1
ATOM 825 C CA . TYR A 1 105 ? -39.305 2.275 33.515 1.00 44.06 105 TYR A CA 1
ATOM 826 C C . TYR A 1 105 ? -40.275 2.952 32.534 1.00 44.06 105 TYR A C 1
ATOM 828 O O . TYR A 1 105 ? -41.288 3.498 32.967 1.00 44.06 105 TYR A O 1
ATOM 836 N N . ILE A 1 106 ? -40.024 2.868 31.223 1.00 45.28 106 ILE A N 1
ATOM 837 C CA . ILE A 1 106 ? -40.934 3.397 30.192 1.00 45.28 106 ILE A CA 1
ATOM 838 C C . ILE A 1 106 ? -42.234 2.578 30.130 1.00 45.28 106 ILE A C 1
ATOM 840 O O . ILE A 1 106 ? -43.309 3.163 30.026 1.00 45.28 106 ILE A O 1
ATOM 844 N N . CYS A 1 107 ? -42.178 1.249 30.284 1.00 41.16 107 CYS A N 1
ATOM 845 C CA . CYS A 1 107 ? -43.383 0.415 30.388 1.00 41.16 107 CYS A CA 1
ATOM 846 C C . CYS A 1 107 ? -44.216 0.732 31.639 1.00 41.16 107 CYS A C 1
ATOM 848 O O . CYS A 1 107 ? -45.440 0.777 31.546 1.00 41.16 107 CYS A O 1
ATOM 850 N N . MET A 1 108 ? -43.582 0.999 32.787 1.00 45.19 108 MET A N 1
ATOM 851 C CA . MET A 1 108 ? -44.293 1.410 34.006 1.00 45.19 108 MET A CA 1
ATOM 852 C C . MET A 1 108 ? -44.919 2.808 33.877 1.00 45.19 108 MET A C 1
ATOM 854 O O . MET A 1 108 ? -46.023 3.018 34.372 1.00 45.19 108 MET A O 1
ATOM 858 N N . TYR A 1 109 ? -44.260 3.735 33.172 1.00 38.59 109 TYR A N 1
ATOM 859 C CA . TYR A 1 109 ? -44.798 5.072 32.885 1.00 38.59 109 TYR A CA 1
ATOM 860 C C . TYR A 1 109 ? -45.936 5.055 31.856 1.00 38.59 109 TYR A C 1
ATOM 862 O O . TYR A 1 109 ? -46.872 5.837 31.963 1.00 38.59 109 TYR A O 1
ATOM 870 N N . ILE A 1 110 ? -45.906 4.152 30.873 1.00 41.78 110 ILE A N 1
ATOM 871 C CA . ILE A 1 110 ? -47.005 3.996 29.907 1.00 41.78 110 ILE A CA 1
ATOM 872 C C . ILE A 1 110 ? -48.219 3.320 30.572 1.00 41.78 110 ILE A C 1
ATOM 874 O O . ILE A 1 110 ? -49.354 3.700 30.289 1.00 41.78 110 ILE A O 1
ATOM 878 N N . PHE A 1 111 ? -48.011 2.398 31.520 1.00 39.34 111 PHE A N 1
ATOM 879 C CA . PHE A 1 111 ? -49.104 1.771 32.280 1.00 39.34 111 PHE A CA 1
ATOM 880 C C . PHE A 1 111 ? -49.850 2.749 33.204 1.00 39.34 111 PHE A C 1
ATOM 882 O O . PHE A 1 111 ? -51.051 2.585 33.416 1.00 39.34 111 PHE A O 1
ATOM 889 N N . SER A 1 112 ? -49.177 3.785 33.717 1.00 41.38 112 SER A N 1
ATOM 890 C CA . SER A 1 112 ? -49.799 4.841 34.530 1.00 41.38 112 SER A CA 1
ATOM 891 C C . SER A 1 112 ? -50.463 5.954 33.708 1.00 41.38 112 SER A C 1
ATOM 893 O O . SER A 1 112 ? -51.281 6.690 34.253 1.00 41.38 112 SER A O 1
ATOM 895 N N . ILE A 1 113 ? -50.175 6.055 32.404 1.00 45.12 113 ILE A N 1
ATOM 896 C CA . ILE A 1 113 ? -50.812 7.016 31.482 1.00 45.12 113 ILE A CA 1
ATOM 897 C C . ILE A 1 113 ? -52.100 6.439 30.854 1.00 45.12 113 ILE A C 1
ATOM 899 O O . ILE A 1 113 ? -52.993 7.198 30.487 1.00 45.12 113 ILE A O 1
ATOM 903 N N . PHE A 1 114 ? -52.243 5.109 30.784 1.00 35.81 114 PHE A N 1
ATOM 904 C CA . PHE A 1 114 ? -53.401 4.431 30.173 1.00 35.81 114 PHE A CA 1
ATOM 905 C C . PHE A 1 114 ? -54.469 3.909 31.153 1.00 35.81 114 PHE A C 1
ATOM 907 O O . PHE A 1 114 ? -55.361 3.173 30.737 1.00 35.81 114 PHE A O 1
ATOM 914 N N . HIS A 1 115 ? -54.444 4.308 32.428 1.00 32.53 115 HIS A N 1
ATOM 915 C CA . HIS A 1 115 ? -55.573 4.086 33.342 1.00 32.53 115 HIS A CA 1
ATOM 916 C C . HIS A 1 115 ? -56.300 5.403 33.651 1.00 32.53 115 HIS A C 1
ATOM 918 O O . HIS A 1 115 ? -55.872 6.143 34.539 1.00 32.53 115 HIS A O 1
ATOM 924 N N . PRO A 1 116 ? -57.433 5.700 32.989 1.00 34.00 116 PRO A N 1
ATOM 925 C CA . PRO A 1 116 ? -58.422 6.589 33.560 1.00 34.00 116 PRO A CA 1
ATOM 926 C C . PRO A 1 116 ? -59.212 5.828 34.630 1.00 34.00 116 PRO A C 1
ATOM 928 O O . PRO A 1 116 ? -59.712 4.723 34.421 1.00 34.00 116 PRO A O 1
ATOM 931 N N . ILE A 1 117 ? -59.317 6.453 35.797 1.00 45.03 117 ILE A N 1
ATOM 932 C CA . ILE A 1 117 ? -60.238 6.097 36.872 1.00 45.03 117 ILE A CA 1
ATOM 933 C C . ILE A 1 117 ? -61.654 6.030 36.287 1.00 45.03 117 ILE A C 1
ATOM 935 O O . ILE A 1 117 ? -62.153 7.060 35.858 1.00 45.03 117 ILE A O 1
ATOM 939 N N . THR A 1 118 ? -62.314 4.867 36.315 1.00 31.14 118 THR A N 1
ATOM 940 C CA . THR A 1 118 ? -63.767 4.768 36.560 1.00 31.14 118 THR A CA 1
ATOM 941 C C . THR A 1 118 ? -64.140 3.390 37.132 1.00 31.14 118 THR A C 1
ATOM 943 O O . THR A 1 118 ? -63.922 2.342 36.537 1.00 31.14 118 THR A O 1
ATOM 946 N N . SER A 1 119 ? -64.663 3.442 38.356 1.00 43.06 119 SER A N 1
ATOM 947 C CA . SER A 1 119 ? -65.628 2.550 39.017 1.00 43.06 119 SER A CA 1
ATOM 948 C C . SER A 1 119 ? -66.188 1.336 38.245 1.00 43.06 119 SER A C 1
ATOM 950 O O . SER A 1 119 ? -67.054 1.500 37.390 1.00 43.06 119 SER A O 1
ATOM 952 N N . ASN A 1 120 ? -65.838 0.113 38.658 1.00 30.14 120 ASN A N 1
ATOM 953 C CA . ASN A 1 120 ? -66.707 -0.791 39.439 1.00 30.14 120 ASN A CA 1
ATOM 954 C C . ASN A 1 120 ? -66.105 -2.203 39.555 1.00 30.14 120 ASN A C 1
ATOM 956 O O . ASN A 1 120 ? -65.454 -2.720 38.654 1.00 30.14 120 ASN A O 1
ATOM 960 N N . CYS A 1 121 ? -66.335 -2.811 40.715 1.00 43.09 121 CYS A N 1
ATOM 961 C CA . CYS A 1 121 ? -65.825 -4.107 41.147 1.00 43.09 121 CYS A CA 1
ATOM 962 C C . CYS A 1 121 ? -66.634 -5.261 40.516 1.00 43.09 121 CYS A C 1
ATOM 964 O O . CYS A 1 121 ? -67.846 -5.310 40.705 1.00 43.09 121 CYS A O 1
ATOM 966 N N . SER A 1 122 ? -66.004 -6.196 39.793 1.00 31.97 122 SER A N 1
ATOM 967 C CA . SER A 1 122 ? -66.378 -7.628 39.785 1.00 31.97 122 SER A CA 1
ATOM 968 C C . SER A 1 122 ? -65.407 -8.494 38.963 1.00 31.97 122 SER A C 1
ATOM 970 O O . SER A 1 122 ? -64.846 -8.076 37.958 1.00 31.97 122 SER A O 1
ATOM 972 N N . ALA A 1 123 ? -65.194 -9.700 39.493 1.00 36.00 123 ALA A N 1
ATOM 973 C CA . ALA A 1 123 ? -64.275 -10.779 39.135 1.00 36.00 123 ALA A CA 1
ATOM 974 C C . ALA A 1 123 ? -63.873 -10.968 37.654 1.00 36.00 123 ALA A C 1
ATOM 976 O O . ALA A 1 123 ? -64.703 -11.113 36.761 1.00 36.00 123 ALA A O 1
ATOM 977 N N . ILE A 1 124 ? -62.563 -11.140 37.450 1.00 38.03 124 ILE A N 1
ATOM 978 C CA . ILE A 1 124 ? -61.933 -11.680 36.238 1.00 38.03 124 ILE A CA 1
ATOM 979 C C . ILE A 1 124 ? -61.878 -13.218 36.358 1.00 38.03 124 ILE A C 1
ATOM 981 O O . ILE A 1 124 ? -61.294 -13.706 37.329 1.00 38.03 124 ILE A O 1
ATOM 985 N N . PRO A 1 125 ? -62.388 -14.010 35.392 1.00 36.09 125 PRO A N 1
ATOM 986 C CA . PRO A 1 125 ? -62.047 -15.420 35.269 1.00 36.09 125 PRO A CA 1
ATOM 987 C C . PRO A 1 125 ? -60.775 -15.601 34.425 1.00 36.09 125 PRO A C 1
ATOM 989 O O . PRO A 1 125 ? -60.616 -15.046 33.338 1.00 36.09 125 PRO A O 1
ATOM 992 N N . LEU A 1 126 ? -59.868 -16.418 34.950 1.00 42.41 126 LEU A N 1
ATOM 993 C CA . LEU A 1 126 ? -58.514 -16.712 34.481 1.00 42.41 126 LEU A CA 1
ATOM 994 C C . LEU A 1 126 ? -58.474 -17.590 33.201 1.00 42.41 126 LEU A C 1
ATOM 996 O O . LEU A 1 126 ? -57.847 -18.644 33.216 1.00 42.41 126 LEU A O 1
ATOM 1000 N N . PHE A 1 127 ? -59.159 -17.217 32.109 1.00 41.00 127 PHE A N 1
ATOM 1001 C CA . PHE A 1 127 ? -59.334 -18.120 30.948 1.00 41.00 127 PHE A CA 1
ATOM 1002 C C . PHE A 1 127 ? -59.099 -17.537 29.540 1.00 41.00 127 PHE A C 1
ATOM 1004 O O . PHE A 1 127 ? -59.604 -18.079 28.562 1.00 41.00 127 PHE A O 1
ATOM 1011 N N . LEU A 1 128 ? -58.276 -16.492 29.385 1.00 36.41 128 LEU A N 1
ATOM 1012 C CA . LEU A 1 128 ? -57.868 -15.988 28.054 1.00 36.41 128 LEU A CA 1
ATOM 1013 C C . LEU A 1 128 ? -56.352 -15.741 27.908 1.00 36.41 128 LEU A C 1
ATOM 1015 O O . LEU A 1 128 ? -55.927 -14.786 27.267 1.00 36.41 128 LEU A O 1
ATOM 1019 N N . LEU A 1 129 ? -55.509 -16.621 28.464 1.00 40.97 129 LEU A N 1
ATOM 1020 C CA . LEU A 1 129 ? -54.042 -16.565 28.302 1.00 40.97 129 LEU A CA 1
ATOM 1021 C C . LEU A 1 129 ? -53.44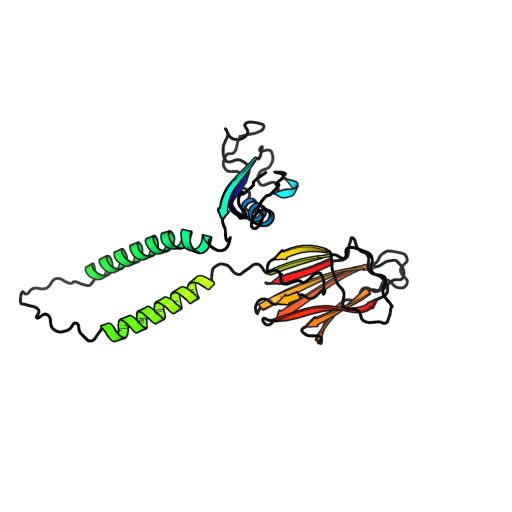7 -17.800 27.600 1.00 40.97 129 LEU A C 1
ATOM 1023 O O . LEU A 1 129 ? -52.350 -18.232 27.933 1.00 40.97 129 LEU A O 1
ATOM 1027 N N . MET A 1 130 ? -54.133 -18.377 26.608 1.00 43.94 130 MET A N 1
ATOM 1028 C CA . MET A 1 130 ? -53.576 -19.506 25.835 1.00 43.94 130 MET A CA 1
ATOM 1029 C C . MET A 1 130 ? -53.654 -19.352 24.310 1.00 43.94 130 MET A C 1
ATOM 1031 O O . MET A 1 130 ? -53.724 -20.347 23.604 1.00 43.94 130 MET A O 1
ATOM 1035 N N . ASN A 1 131 ? -53.577 -18.128 23.771 1.00 44.94 131 ASN A N 1
ATOM 1036 C CA . ASN A 1 131 ? -53.347 -17.952 22.322 1.00 44.94 131 ASN A CA 1
ATOM 1037 C C . ASN A 1 131 ? -52.443 -16.774 21.911 1.00 44.94 131 ASN A C 1
ATOM 1039 O O . ASN A 1 131 ? -52.323 -16.464 20.732 1.00 44.94 131 ASN A O 1
ATOM 1043 N N . MET A 1 132 ? -51.729 -16.154 22.853 1.00 38.50 132 MET A N 1
ATOM 1044 C CA . MET A 1 132 ? -50.741 -15.102 22.547 1.00 38.50 132 MET A CA 1
ATOM 1045 C C . MET A 1 132 ? -49.288 -15.608 22.558 1.00 38.50 132 MET A C 1
ATOM 1047 O O . MET A 1 132 ? -48.378 -14.869 22.204 1.00 38.50 132 MET A O 1
ATOM 1051 N N . ILE A 1 133 ? -49.043 -16.867 22.942 1.00 44.44 133 ILE A N 1
ATOM 1052 C CA . ILE A 1 133 ? -47.678 -17.387 23.147 1.00 44.44 133 ILE A CA 1
ATOM 1053 C C . ILE A 1 133 ? -47.027 -17.839 21.829 1.00 44.44 133 ILE A C 1
ATOM 1055 O O . ILE A 1 133 ? -45.813 -17.698 21.677 1.00 44.44 133 ILE A O 1
ATOM 1059 N N . TYR A 1 134 ? -47.817 -18.272 20.840 1.00 38.53 134 TYR A N 1
ATOM 1060 C CA . TYR A 1 134 ? -47.290 -18.672 19.529 1.00 38.53 134 TYR A CA 1
ATOM 1061 C C . TYR A 1 134 ? -46.755 -17.489 18.705 1.00 38.53 134 TYR A C 1
ATOM 1063 O O . TYR A 1 134 ? -45.771 -17.655 18.001 1.00 38.53 134 TYR A O 1
ATOM 1071 N N . ASN A 1 135 ? -47.292 -16.274 18.873 1.00 44.91 135 ASN A N 1
ATOM 1072 C CA . ASN A 1 135 ? -46.768 -15.082 18.187 1.00 44.91 135 ASN A CA 1
ATOM 1073 C C . ASN A 1 135 ? -45.592 -14.413 18.925 1.00 44.91 135 ASN A C 1
ATOM 1075 O O . ASN A 1 135 ? -44.804 -13.700 18.313 1.00 44.91 135 ASN A O 1
ATOM 1079 N N . ILE A 1 136 ? -45.436 -14.631 20.236 1.00 47.75 136 ILE A N 1
ATOM 1080 C CA . ILE A 1 136 ? -44.346 -14.022 21.019 1.00 47.75 136 ILE A CA 1
ATOM 1081 C C . ILE A 1 136 ? -43.023 -14.749 20.788 1.00 47.75 136 ILE A C 1
ATOM 1083 O O . ILE A 1 136 ? -41.991 -14.088 20.749 1.00 47.75 136 ILE A O 1
ATOM 1087 N N . TRP A 1 137 ? -43.029 -16.074 20.601 1.00 40.28 137 TRP A N 1
ATOM 1088 C CA . TRP A 1 137 ? -41.813 -16.821 20.258 1.00 40.28 137 TRP A CA 1
ATOM 1089 C C . TRP A 1 137 ? -41.277 -16.439 18.876 1.00 40.28 137 TRP A C 1
ATOM 1091 O O . TRP A 1 137 ? -40.077 -16.205 18.753 1.00 40.28 137 TRP A O 1
ATOM 1101 N N . ASP A 1 138 ? -42.147 -16.260 17.880 1.00 45.53 138 ASP A N 1
ATOM 1102 C CA . ASP A 1 138 ? -41.743 -15.788 16.551 1.00 45.53 138 ASP A CA 1
ATOM 1103 C C . ASP A 1 138 ? -41.203 -14.351 16.596 1.00 45.53 138 ASP A C 1
ATOM 1105 O O . ASP A 1 138 ? -40.154 -14.061 16.018 1.00 45.53 138 ASP A O 1
ATOM 1109 N N . VAL A 1 139 ? -41.829 -13.464 17.378 1.00 50.22 139 VAL A N 1
ATOM 1110 C CA . VAL A 1 139 ? -41.316 -12.106 17.629 1.00 50.22 139 VAL A CA 1
ATOM 1111 C C . VAL A 1 139 ? -39.994 -12.133 18.412 1.00 50.22 139 VAL A C 1
ATOM 1113 O O . VAL A 1 139 ? -39.093 -11.365 18.091 1.00 50.22 139 VAL A O 1
ATOM 1116 N N . PHE A 1 140 ? -39.810 -13.034 19.383 1.00 49.06 140 PHE A N 1
ATOM 1117 C CA . PHE A 1 140 ? -38.554 -13.204 20.131 1.00 49.06 140 PHE A CA 1
ATOM 1118 C C . PHE A 1 140 ? -37.417 -13.754 19.264 1.00 49.06 140 PHE A C 1
ATOM 1120 O O . PHE A 1 140 ? -36.266 -13.348 19.431 1.00 49.06 140 PHE A O 1
ATOM 1127 N N . VAL A 1 141 ? -37.716 -14.671 18.344 1.00 47.22 141 VAL A N 1
ATOM 1128 C CA . VAL A 1 141 ? -36.751 -15.224 17.384 1.00 47.22 141 VAL A CA 1
ATOM 1129 C C . VAL A 1 141 ? -36.368 -14.160 16.355 1.00 47.22 141 VAL A C 1
ATOM 1131 O O . VAL A 1 141 ? -35.178 -13.939 16.120 1.00 47.22 141 VAL A O 1
ATOM 1134 N N . LEU A 1 142 ? -37.345 -13.412 15.835 1.00 45.97 142 LEU A N 1
ATOM 1135 C CA . LEU A 1 142 ? -37.107 -12.255 14.970 1.00 45.97 142 LEU A CA 1
ATOM 1136 C C . LEU A 1 142 ? -36.323 -11.149 15.693 1.00 45.97 142 LEU A C 1
ATOM 1138 O O . LEU A 1 142 ? -35.443 -10.545 15.087 1.00 45.97 142 LEU A O 1
ATOM 1142 N N . TRP A 1 143 ? -36.544 -10.929 16.993 1.00 39.19 143 TRP A N 1
ATOM 1143 C CA . TRP A 1 143 ? -35.801 -9.953 17.800 1.00 39.19 143 TRP A CA 1
ATOM 1144 C C . TRP A 1 143 ? -34.386 -10.432 18.158 1.00 39.19 143 TRP A C 1
ATOM 1146 O O . TRP A 1 143 ? -33.452 -9.633 18.135 1.00 39.19 143 TRP A O 1
ATOM 1156 N N . ARG A 1 144 ? -34.168 -11.735 18.394 1.00 41.50 144 ARG A N 1
ATOM 1157 C CA . ARG A 1 144 ? -32.823 -12.340 18.514 1.00 41.50 144 ARG A CA 1
ATOM 1158 C C . ARG A 1 144 ? -32.026 -12.239 17.214 1.00 41.50 144 ARG A C 1
ATOM 1160 O O . ARG A 1 144 ? -30.820 -12.005 17.253 1.00 41.50 144 ARG A O 1
ATOM 1167 N N . HIS A 1 145 ? -32.678 -12.385 16.063 1.00 41.28 145 HIS A N 1
ATOM 1168 C CA . HIS A 1 145 ? -32.041 -12.173 14.764 1.00 41.28 145 HIS A CA 1
ATOM 1169 C C . HIS A 1 145 ? -31.821 -10.688 14.457 1.00 41.28 145 HIS A C 1
ATOM 1171 O O . HIS A 1 145 ? -30.747 -10.330 13.982 1.00 41.28 145 HIS A O 1
ATOM 1177 N N . ALA A 1 146 ? -32.759 -9.808 14.814 1.00 43.31 146 ALA A N 1
ATOM 1178 C CA . ALA A 1 146 ? -32.619 -8.365 14.636 1.00 43.31 146 ALA A CA 1
ATOM 1179 C C . ALA A 1 146 ? -31.527 -7.765 15.537 1.00 43.31 146 ALA A C 1
ATOM 1181 O O . ALA A 1 146 ? -30.739 -6.958 15.064 1.00 43.31 146 ALA A O 1
ATOM 1182 N N . THR A 1 147 ? -31.404 -8.197 16.796 1.00 45.97 147 THR A N 1
ATOM 1183 C CA . THR A 1 147 ? -30.332 -7.766 17.719 1.00 45.97 147 THR A CA 1
ATOM 1184 C C . THR A 1 147 ? -28.965 -8.340 17.340 1.00 45.97 147 THR A C 1
ATOM 1186 O O . THR A 1 147 ? -27.961 -7.638 17.452 1.00 45.97 147 THR A O 1
ATOM 1189 N N . SER A 1 148 ? -28.911 -9.565 16.801 1.00 45.50 148 SER A N 1
ATOM 1190 C CA . SER A 1 148 ? -27.704 -10.117 16.172 1.00 45.50 148 SER A CA 1
ATOM 1191 C C . SER A 1 148 ? -27.279 -9.309 14.941 1.00 45.50 148 SER A C 1
ATOM 1193 O O . SER A 1 148 ? -26.094 -9.013 14.816 1.00 45.50 148 SER A O 1
ATOM 1195 N N . LEU A 1 149 ? -28.219 -8.896 14.078 1.00 41.66 149 LEU A N 1
ATOM 1196 C CA . LEU A 1 149 ? -27.950 -8.031 12.921 1.00 41.66 149 LEU A CA 1
ATOM 1197 C C . LEU A 1 149 ? -27.528 -6.611 13.331 1.00 41.66 149 LEU A C 1
ATOM 1199 O O . LEU A 1 149 ? -26.654 -6.023 12.698 1.00 41.66 149 LEU A O 1
ATOM 1203 N N . PHE A 1 150 ? -28.125 -6.063 14.392 1.00 36.28 150 PHE A N 1
ATOM 1204 C CA . PHE A 1 150 ? -27.848 -4.705 14.870 1.00 36.28 150 PHE A CA 1
ATOM 1205 C C . PHE A 1 150 ? -26.489 -4.598 15.583 1.00 36.28 150 PHE A C 1
ATOM 1207 O O . PHE A 1 150 ? -25.848 -3.551 15.559 1.00 36.28 150 PHE A O 1
ATOM 1214 N N . CYS A 1 151 ? -26.004 -5.705 16.153 1.00 38.69 151 CYS A N 1
ATOM 1215 C CA . CYS A 1 151 ? -24.699 -5.807 16.808 1.00 38.69 151 CYS A CA 1
ATOM 1216 C C . CYS A 1 151 ? -23.512 -5.705 15.821 1.00 38.69 151 CYS A C 1
ATOM 1218 O O . CYS A 1 151 ? -22.456 -5.185 16.173 1.00 38.69 151 CYS A O 1
ATOM 1220 N N . PHE A 1 152 ? -23.687 -6.115 14.556 1.00 40.53 152 PHE A N 1
ATOM 1221 C CA . PHE A 1 152 ? -22.656 -5.992 13.508 1.00 40.53 152 PHE A CA 1
ATOM 1222 C C . PHE A 1 152 ? -22.429 -4.556 13.005 1.00 40.53 152 PHE A C 1
ATOM 1224 O O . PHE A 1 152 ? -21.498 -4.317 12.234 1.00 40.53 152 PHE A O 1
ATOM 1231 N N . LEU A 1 153 ? -23.268 -3.594 13.400 1.00 42.22 153 LEU A N 1
ATOM 1232 C CA . LEU A 1 153 ? -23.283 -2.258 12.800 1.00 42.22 153 LEU A CA 1
ATOM 1233 C C . LEU A 1 153 ? -22.347 -1.229 13.455 1.00 42.22 153 LEU A C 1
ATOM 1235 O O . LEU A 1 153 ? -22.303 -0.099 12.974 1.00 42.22 153 LEU A O 1
ATOM 1239 N N . LEU A 1 154 ? -21.572 -1.575 14.493 1.00 48.38 154 LEU A N 1
ATOM 1240 C CA . LEU A 1 154 ? -20.838 -0.566 15.281 1.00 48.38 154 LEU A CA 1
ATOM 1241 C C . LEU A 1 154 ? -19.325 -0.768 15.465 1.00 48.38 154 LEU A C 1
ATOM 1243 O O . LEU A 1 154 ? -18.741 -0.114 16.316 1.00 48.38 154 LEU A O 1
ATOM 1247 N N . ASP A 1 155 ? -18.663 -1.545 14.606 1.00 49.03 155 ASP A N 1
ATOM 1248 C CA . ASP A 1 155 ? -17.246 -1.305 14.279 1.00 49.03 155 ASP A CA 1
ATOM 1249 C C . ASP A 1 155 ? -16.954 -1.866 12.880 1.00 49.03 155 ASP A C 1
ATOM 1251 O O . ASP A 1 155 ? -16.769 -3.070 12.689 1.00 49.03 155 ASP A O 1
ATOM 1255 N N . LYS A 1 156 ? -16.940 -1.002 11.853 1.00 59.28 156 LYS A N 1
ATOM 1256 C CA . LYS A 1 156 ? -16.471 -1.424 10.525 1.00 59.28 156 LYS A CA 1
ATOM 1257 C C . LYS A 1 156 ? -14.986 -1.789 10.657 1.00 59.28 156 LYS A C 1
ATOM 1259 O O . LYS A 1 156 ? -14.201 -0.919 11.039 1.00 59.28 156 LYS A O 1
ATOM 1264 N N . PRO A 1 157 ? -14.565 -3.025 10.330 1.00 73.31 157 PRO A N 1
ATOM 1265 C CA . PRO A 1 157 ? -13.162 -3.396 10.435 1.00 73.31 157 PRO A CA 1
ATOM 1266 C C . PRO A 1 157 ? -12.324 -2.490 9.529 1.00 73.31 157 PRO A C 1
ATOM 1268 O O . PRO A 1 157 ? -12.620 -2.339 8.341 1.00 73.31 157 PRO A O 1
ATOM 1271 N N . ILE A 1 158 ? -11.279 -1.880 10.094 1.00 85.69 158 ILE A N 1
ATOM 1272 C CA . ILE A 1 158 ? -10.329 -1.059 9.339 1.00 85.69 158 ILE A CA 1
ATOM 1273 C C . ILE A 1 158 ? -9.622 -1.971 8.336 1.00 85.69 158 ILE A C 1
ATOM 1275 O O . ILE A 1 158 ? -8.950 -2.928 8.724 1.00 85.69 158 ILE A O 1
ATOM 1279 N N . ILE A 1 159 ? -9.754 -1.663 7.047 1.00 94.38 159 ILE A N 1
ATOM 1280 C CA . ILE A 1 159 ? -9.054 -2.365 5.970 1.00 94.38 159 ILE A CA 1
ATOM 1281 C C . ILE A 1 159 ? -8.125 -1.361 5.312 1.00 94.38 159 ILE A C 1
ATOM 1283 O O . ILE A 1 159 ? -8.584 -0.441 4.635 1.00 94.38 159 ILE A O 1
ATOM 1287 N N . ALA A 1 160 ? -6.824 -1.522 5.538 1.00 96.25 160 ALA A N 1
ATOM 1288 C CA . ALA A 1 160 ? -5.807 -0.653 4.969 1.00 96.25 160 ALA A CA 1
ATOM 1289 C C . ALA A 1 160 ? -4.431 -1.319 4.988 1.00 96.25 160 ALA A C 1
ATOM 1291 O O . ALA A 1 160 ? -4.057 -1.939 5.980 1.00 96.25 160 ALA A O 1
ATOM 1292 N N . PHE A 1 161 ? -3.638 -1.127 3.940 1.00 98.00 161 PHE A N 1
ATOM 1293 C CA . PHE A 1 161 ? -2.259 -1.599 3.883 1.00 98.00 161 PHE A CA 1
ATOM 1294 C C . PHE A 1 161 ? -1.316 -0.528 3.331 1.00 98.00 161 PHE A C 1
ATOM 1296 O O . PHE A 1 161 ? -1.716 0.363 2.578 1.00 98.00 161 PHE A O 1
ATOM 1303 N N . ASN A 1 162 ? -0.048 -0.633 3.717 1.00 97.06 162 ASN A N 1
ATOM 1304 C CA . ASN A 1 162 ? 1.047 0.166 3.187 1.00 97.06 162 ASN A CA 1
ATOM 1305 C C . ASN A 1 162 ? 2.273 -0.737 3.022 1.00 97.06 162 ASN A C 1
ATOM 1307 O O . ASN A 1 162 ? 2.807 -1.245 4.015 1.00 97.06 162 ASN A O 1
ATOM 1311 N N . ALA A 1 163 ? 2.682 -0.948 1.775 1.00 97.56 163 ALA A N 1
ATOM 1312 C CA . ALA A 1 163 ? 3.747 -1.858 1.392 1.00 97.56 163 ALA A CA 1
ATOM 1313 C C . ALA A 1 163 ? 4.799 -1.168 0.510 1.00 97.56 163 ALA A C 1
ATOM 1315 O O . ALA A 1 163 ? 4.520 -0.215 -0.216 1.00 97.56 163 ALA A O 1
ATOM 1316 N N . TYR A 1 164 ? 6.018 -1.685 0.586 1.00 96.81 164 TYR A N 1
ATOM 1317 C CA . TYR A 1 164 ? 7.230 -1.207 -0.069 1.00 96.81 164 TYR A CA 1
ATOM 1318 C C . TYR A 1 164 ? 7.950 -2.403 -0.694 1.00 96.81 164 TYR A C 1
ATOM 1320 O O . TYR A 1 164 ? 7.719 -3.546 -0.302 1.00 96.81 164 TYR A O 1
ATOM 1328 N N . ILE A 1 165 ? 8.854 -2.144 -1.629 1.00 96.81 165 ILE A N 1
ATOM 1329 C CA . ILE A 1 165 ? 9.785 -3.162 -2.130 1.00 96.81 165 ILE A CA 1
ATOM 1330 C C . ILE A 1 165 ? 11.042 -3.188 -1.247 1.00 96.81 165 ILE A C 1
ATOM 1332 O O . ILE A 1 165 ? 11.556 -2.144 -0.846 1.00 96.81 165 ILE A O 1
ATOM 1336 N N . SER A 1 166 ? 11.545 -4.373 -0.902 1.00 93.62 166 SER A N 1
ATOM 1337 C CA . SER A 1 166 ? 12.738 -4.515 -0.047 1.00 93.62 166 SER A CA 1
ATOM 1338 C C . SER A 1 166 ? 14.058 -4.273 -0.787 1.00 93.62 166 SER A C 1
ATOM 1340 O O . SER A 1 166 ? 15.068 -3.924 -0.169 1.00 93.62 166 SER A O 1
ATOM 1342 N N . LYS A 1 167 ? 14.049 -4.434 -2.112 1.00 95.69 167 LYS A N 1
ATOM 1343 C CA . LYS A 1 167 ? 15.198 -4.305 -3.016 1.00 95.69 167 LYS A CA 1
ATOM 1344 C C . LYS A 1 167 ? 14.785 -3.615 -4.312 1.00 95.69 167 LYS A C 1
ATOM 1346 O O . LYS A 1 167 ? 13.608 -3.620 -4.660 1.00 95.69 167 LYS A O 1
ATOM 1351 N N . HIS A 1 168 ? 15.751 -3.025 -5.018 1.00 97.38 168 HIS A N 1
ATOM 1352 C CA . HIS A 1 168 ? 15.496 -2.487 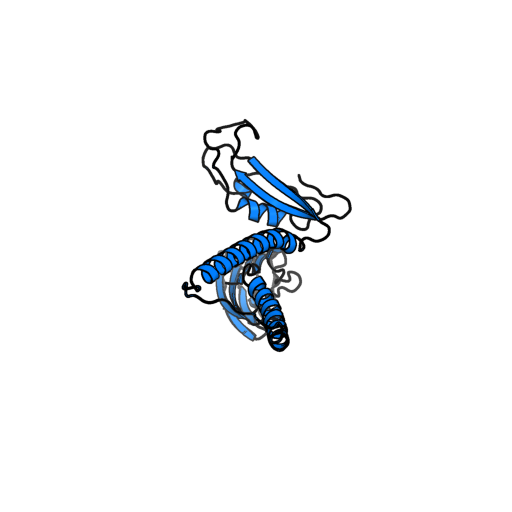-6.356 1.00 97.38 168 HIS A CA 1
ATOM 1353 C C . HIS A 1 168 ? 15.008 -3.615 -7.266 1.00 97.38 168 HIS A C 1
ATOM 1355 O O . HIS A 1 168 ? 15.522 -4.735 -7.189 1.00 97.38 168 HIS A O 1
ATOM 1361 N N . LEU A 1 169 ? 14.027 -3.323 -8.114 1.00 97.44 169 LEU A N 1
ATOM 1362 C CA . LEU A 1 169 ? 13.587 -4.260 -9.138 1.00 97.44 169 LEU A CA 1
ATOM 1363 C C . LEU A 1 169 ? 14.307 -3.928 -10.438 1.00 97.44 169 LEU A C 1
ATOM 1365 O O . LEU A 1 169 ? 14.226 -2.800 -10.917 1.00 97.44 169 LEU A O 1
ATOM 1369 N N . THR A 1 170 ? 14.980 -4.920 -11.005 1.00 96.88 170 THR A N 1
ATOM 1370 C CA . THR A 1 170 ? 15.458 -4.914 -12.386 1.00 96.88 170 THR A CA 1
ATOM 1371 C C . THR A 1 170 ? 14.533 -5.813 -13.192 1.00 96.88 170 THR A C 1
ATOM 1373 O O . THR A 1 170 ? 14.296 -6.967 -12.834 1.00 96.88 170 THR A O 1
ATOM 1376 N N . LEU A 1 171 ? 13.929 -5.258 -14.237 1.00 96.12 171 LEU A N 1
ATOM 1377 C CA . LEU A 1 171 ? 12.828 -5.881 -14.965 1.00 96.12 171 LEU A CA 1
ATOM 1378 C C . LEU A 1 171 ? 13.167 -5.950 -16.452 1.00 96.12 171 LEU A C 1
ATOM 1380 O O . LEU A 1 171 ? 13.891 -5.105 -16.978 1.00 96.12 171 LEU A O 1
ATOM 1384 N N . HIS A 1 172 ? 12.643 -6.960 -17.142 1.00 95.56 172 HIS A N 1
ATOM 1385 C CA . HIS A 1 172 ? 12.757 -7.011 -18.592 1.00 95.56 172 HIS A CA 1
ATOM 1386 C C . HIS A 1 172 ? 11.694 -6.103 -19.215 1.00 95.56 172 HIS A C 1
ATOM 1388 O O . HIS A 1 172 ? 10.500 -6.291 -18.976 1.00 95.56 172 HIS A O 1
ATOM 1394 N N . ARG A 1 173 ? 12.138 -5.135 -20.031 1.00 94.31 173 ARG A N 1
ATOM 1395 C CA . ARG A 1 173 ? 11.341 -3.976 -20.467 1.00 94.31 173 ARG A CA 1
ATOM 1396 C C . ARG A 1 173 ? 9.938 -4.324 -20.962 1.00 94.31 173 ARG A C 1
ATOM 1398 O O . ARG A 1 173 ? 8.985 -3.658 -20.577 1.00 94.31 173 ARG A O 1
ATOM 1405 N N . ASN A 1 174 ? 9.830 -5.364 -21.785 1.00 94.12 174 ASN A N 1
ATOM 1406 C CA . ASN A 1 174 ? 8.600 -5.743 -22.485 1.00 94.12 174 ASN A CA 1
ATOM 1407 C C . ASN A 1 174 ? 7.987 -7.046 -21.952 1.00 94.12 174 ASN A C 1
ATOM 1409 O O . ASN A 1 174 ? 7.252 -7.726 -22.665 1.00 94.12 174 ASN A O 1
ATOM 1413 N N . THR A 1 175 ? 8.316 -7.431 -20.718 1.00 96.00 175 THR A N 1
ATOM 1414 C CA . THR A 1 175 ? 7.754 -8.620 -20.073 1.00 96.00 175 THR A CA 1
ATOM 1415 C C . THR A 1 175 ? 6.880 -8.179 -18.903 1.00 96.00 175 THR A C 1
ATOM 1417 O O . THR A 1 175 ? 7.413 -7.757 -17.877 1.00 96.00 175 THR A O 1
ATOM 1420 N N . PRO A 1 176 ? 5.545 -8.267 -19.028 1.00 95.69 176 PRO A N 1
ATOM 1421 C CA . PRO A 1 176 ? 4.636 -7.967 -17.931 1.00 95.69 176 PRO A CA 1
ATOM 1422 C C . PRO A 1 176 ? 4.890 -8.873 -16.724 1.00 95.69 176 PRO A C 1
ATOM 1424 O O . PRO A 1 176 ? 4.848 -10.099 -16.833 1.00 95.69 176 PRO A O 1
ATOM 1427 N N . VAL A 1 177 ? 5.111 -8.273 -15.558 1.00 96.12 177 VAL A N 1
ATOM 1428 C CA . VAL A 1 177 ? 5.355 -8.974 -14.293 1.00 96.12 177 VAL A CA 1
ATOM 1429 C C . VAL A 1 177 ? 4.405 -8.437 -13.233 1.00 96.12 177 VAL A C 1
ATOM 1431 O O . VAL A 1 177 ? 4.154 -7.235 -13.150 1.00 96.12 177 VAL A O 1
ATOM 1434 N N . ASN A 1 178 ? 3.857 -9.335 -12.417 1.00 97.25 178 ASN A N 1
ATOM 1435 C CA . ASN A 1 178 ? 3.098 -8.951 -11.235 1.00 97.25 178 ASN A CA 1
ATOM 1436 C C . ASN A 1 178 ? 4.044 -8.352 -10.182 1.00 97.25 178 ASN A C 1
ATOM 1438 O O . ASN A 1 178 ? 4.989 -9.010 -9.749 1.00 97.25 178 ASN A O 1
ATOM 1442 N N . VAL A 1 179 ? 3.797 -7.109 -9.783 1.00 97.81 179 VAL A N 1
ATOM 1443 C CA . VAL A 1 179 ? 4.687 -6.355 -8.899 1.00 97.81 179 VAL A CA 1
ATOM 1444 C C . VAL A 1 179 ? 4.396 -6.728 -7.451 1.00 97.81 179 VAL A C 1
ATOM 1446 O O . VAL A 1 179 ? 3.292 -6.518 -6.947 1.00 97.81 179 VAL A O 1
ATOM 1449 N N . VAL A 1 180 ? 5.405 -7.257 -6.761 1.00 98.12 180 VAL A N 1
ATOM 1450 C CA . VAL A 1 180 ? 5.297 -7.668 -5.359 1.00 98.12 180 VAL A CA 1
ATOM 1451 C C . VAL A 1 180 ? 5.993 -6.642 -4.469 1.00 98.12 180 VAL A C 1
ATOM 1453 O O . VAL A 1 180 ? 7.212 -6.510 -4.516 1.00 98.12 180 VAL A O 1
ATOM 1456 N N . TYR A 1 181 ? 5.215 -5.925 -3.653 1.00 98.06 181 TYR A N 1
ATOM 1457 C CA . TYR A 1 181 ? 5.728 -5.046 -2.600 1.00 98.06 181 TYR A CA 1
ATOM 1458 C C . TYR A 1 181 ? 5.861 -5.874 -1.318 1.00 98.06 181 TYR A C 1
ATOM 1460 O O . TYR A 1 181 ? 4.938 -5.985 -0.513 1.00 98.06 181 TYR A O 1
ATOM 1468 N N . ASP A 1 182 ? 7.008 -6.524 -1.174 1.00 92.19 182 ASP A N 1
ATOM 1469 C CA . ASP A 1 182 ? 7.256 -7.597 -0.210 1.00 92.19 182 ASP A CA 1
ATOM 1470 C C . ASP A 1 182 ? 7.475 -7.121 1.236 1.00 92.19 182 ASP A C 1
ATOM 1472 O O . ASP A 1 182 ? 7.375 -7.906 2.180 1.00 92.19 182 ASP A O 1
ATOM 1476 N N . LYS A 1 183 ? 7.726 -5.826 1.446 1.00 91.44 183 LYS A N 1
ATOM 1477 C CA . LYS A 1 183 ? 7.948 -5.242 2.771 1.00 91.44 183 LYS A CA 1
ATOM 1478 C C . LYS A 1 183 ? 6.731 -4.448 3.235 1.00 91.44 183 LYS A C 1
ATOM 1480 O O . LYS A 1 183 ? 6.467 -3.348 2.761 1.00 91.44 183 LYS A O 1
ATOM 1485 N N . VAL A 1 184 ? 6.017 -4.967 4.228 1.00 90.81 184 VAL A N 1
ATOM 1486 C CA . VAL A 1 184 ? 4.794 -4.352 4.766 1.00 90.81 184 VAL A CA 1
ATOM 1487 C C . VAL A 1 184 ? 5.107 -3.479 5.978 1.00 90.81 184 VAL A C 1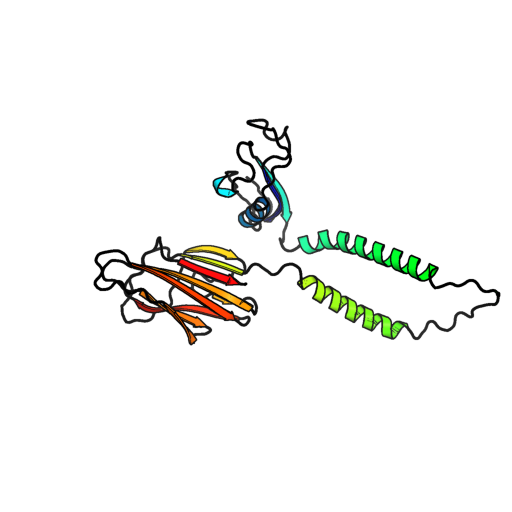
ATOM 1489 O O . VAL A 1 184 ? 5.739 -3.937 6.925 1.00 90.81 184 VAL A O 1
ATOM 1492 N N . PHE A 1 185 ? 4.627 -2.234 5.978 1.00 89.12 185 PHE A N 1
ATOM 1493 C CA . PHE A 1 185 ? 4.654 -1.369 7.163 1.00 89.12 185 PHE A CA 1
ATOM 1494 C C . PHE A 1 185 ? 3.427 -1.585 8.055 1.00 89.12 185 PHE A C 1
ATOM 1496 O O . PHE A 1 185 ? 3.563 -1.680 9.270 1.00 89.12 185 PHE A O 1
ATOM 1503 N N . PHE A 1 186 ? 2.239 -1.716 7.458 1.00 83.50 186 PHE A N 1
ATOM 1504 C CA . PHE A 1 186 ? 1.031 -2.213 8.128 1.00 83.50 186 PHE A CA 1
ATOM 1505 C C . PHE A 1 186 ? 0.080 -2.871 7.120 1.00 83.50 186 PHE A C 1
ATOM 1507 O O . PHE A 1 186 ? 0.143 -2.581 5.924 1.00 83.50 186 PHE A O 1
ATOM 1514 N N . ASN A 1 187 ? -0.819 -3.729 7.610 1.00 91.12 187 ASN A N 1
ATOM 1515 C CA . ASN A 1 187 ? -1.808 -4.457 6.806 1.00 91.12 187 ASN A CA 1
ATOM 1516 C C . ASN A 1 187 ? -3.061 -4.796 7.635 1.00 91.12 187 ASN A C 1
ATOM 1518 O O . ASN A 1 187 ? -3.312 -5.946 7.993 1.00 91.12 187 ASN A O 1
ATOM 1522 N N . TYR A 1 188 ? -3.834 -3.774 7.993 1.00 84.00 188 TYR A N 1
ATOM 1523 C CA . TYR A 1 188 ? -5.093 -3.929 8.716 1.00 84.00 188 TYR A CA 1
ATOM 1524 C C . TYR A 1 188 ? -6.107 -4.718 7.884 1.00 84.00 188 TYR A C 1
ATOM 1526 O O . TYR A 1 188 ? -6.296 -4.462 6.693 1.00 84.00 188 TYR A O 1
ATOM 1534 N N . GLY A 1 189 ? -6.741 -5.700 8.525 1.00 85.25 189 GLY A N 1
ATOM 1535 C CA . GLY A 1 189 ? -7.626 -6.660 7.865 1.00 85.25 189 GLY A CA 1
ATOM 1536 C C . GLY A 1 189 ? -6.896 -7.788 7.129 1.00 85.25 189 GLY A C 1
ATOM 1537 O O . GLY A 1 189 ? -7.568 -8.625 6.537 1.00 85.25 189 GLY A O 1
ATOM 1538 N N . ASN A 1 190 ? -5.553 -7.831 7.162 1.00 87.31 190 ASN A N 1
ATOM 1539 C CA . ASN A 1 190 ? -4.718 -8.854 6.510 1.00 87.31 190 ASN A CA 1
ATOM 1540 C C . ASN A 1 190 ? -5.085 -9.103 5.035 1.00 87.31 190 ASN A C 1
ATOM 1542 O O . ASN A 1 190 ? -4.984 -10.220 4.532 1.00 87.31 190 ASN A O 1
ATOM 1546 N N . ALA A 1 191 ? -5.532 -8.053 4.345 1.00 95.38 191 ALA A N 1
ATOM 1547 C CA . ALA A 1 191 ? -6.086 -8.156 3.003 1.00 95.38 191 ALA A CA 1
ATOM 1548 C C . ALA A 1 191 ? -4.998 -8.195 1.919 1.00 95.38 191 ALA A C 1
ATOM 1550 O O . ALA A 1 191 ? -5.225 -8.755 0.850 1.00 95.38 191 ALA A O 1
ATOM 1551 N N . TYR A 1 192 ? -3.813 -7.630 2.177 1.00 97.94 192 TYR A N 1
ATOM 1552 C CA . TYR A 1 192 ? -2.669 -7.681 1.262 1.00 97.94 192 TYR A CA 1
ATOM 1553 C C . TYR A 1 192 ? -1.745 -8.866 1.563 1.00 97.94 192 TYR A C 1
ATOM 1555 O O . TYR A 1 192 ? -1.362 -9.078 2.711 1.00 97.94 192 TYR A O 1
ATOM 1563 N N . ASN A 1 193 ? -1.333 -9.621 0.546 1.00 94.50 193 ASN A N 1
ATOM 1564 C CA . ASN A 1 193 ? -0.374 -10.712 0.697 1.00 94.50 193 ASN A CA 1
ATOM 1565 C C . ASN A 1 193 ? 0.998 -10.314 0.111 1.00 94.50 193 ASN A C 1
ATOM 1567 O O . ASN A 1 193 ? 1.142 -10.312 -1.115 1.00 94.50 193 ASN A O 1
ATOM 1571 N N . PRO A 1 194 ? 2.025 -10.066 0.950 1.00 92.25 194 PRO A N 1
ATOM 1572 C CA . PRO A 1 194 ? 3.339 -9.601 0.495 1.00 92.25 194 PRO A CA 1
ATOM 1573 C C . PRO A 1 194 ? 4.175 -10.651 -0.240 1.00 92.25 194 PRO A C 1
ATOM 1575 O O . PRO A 1 194 ? 5.170 -10.296 -0.852 1.00 92.25 194 PRO A O 1
ATOM 1578 N N . HIS A 1 195 ? 3.783 -11.926 -0.224 1.00 90.69 195 HIS A N 1
ATOM 1579 C CA . HIS A 1 195 ? 4.453 -12.956 -1.023 1.00 90.69 195 HIS A CA 1
ATOM 1580 C C . HIS A 1 195 ? 3.956 -12.950 -2.471 1.00 90.69 195 HIS A C 1
ATOM 1582 O O . HIS A 1 195 ? 4.707 -13.244 -3.393 1.00 90.69 195 HIS A O 1
ATOM 1588 N N . SER A 1 196 ? 2.678 -12.617 -2.673 1.00 92.75 196 SER A N 1
ATOM 1589 C CA . SER A 1 196 ? 2.035 -12.644 -3.996 1.00 92.75 196 SER A CA 1
ATOM 1590 C C . SER A 1 196 ? 1.842 -11.264 -4.623 1.00 92.75 196 SER A C 1
ATOM 1592 O O . SER A 1 196 ? 1.583 -11.173 -5.816 1.00 92.75 196 SER A O 1
ATOM 1594 N N . GLY A 1 197 ? 1.906 -10.189 -3.837 1.00 96.00 197 GLY A N 1
ATOM 1595 C CA . GLY A 1 197 ? 1.580 -8.837 -4.290 1.00 96.00 197 GLY A CA 1
ATOM 1596 C C . GLY A 1 197 ? 0.080 -8.565 -4.460 1.00 96.00 197 GLY A C 1
ATOM 1597 O O . GLY A 1 197 ? -0.289 -7.524 -4.999 1.00 96.00 197 GLY A O 1
ATOM 1598 N N . ILE A 1 198 ? -0.786 -9.486 -4.023 1.00 98.50 198 ILE A N 1
ATOM 1599 C CA . ILE A 1 198 ? -2.235 -9.427 -4.248 1.00 98.50 198 ILE A CA 1
ATOM 1600 C C . ILE A 1 198 ? -2.958 -8.938 -2.992 1.00 98.50 198 ILE A C 1
ATOM 1602 O O . ILE A 1 198 ? -2.781 -9.484 -1.902 1.00 98.50 198 ILE A O 1
ATOM 1606 N N . PHE A 1 199 ? -3.827 -7.949 -3.165 1.00 98.75 199 PHE A N 1
ATOM 1607 C CA . PHE A 1 199 ? -4.859 -7.564 -2.211 1.00 98.75 199 PHE A CA 1
ATOM 1608 C C . PHE A 1 199 ? -6.149 -8.341 -2.493 1.00 98.75 199 PHE A C 1
ATOM 1610 O O . PHE A 1 199 ? -6.598 -8.383 -3.633 1.00 98.75 199 PHE A O 1
ATOM 1617 N N . THR A 1 200 ? -6.769 -8.934 -1.475 1.00 98.06 200 THR A N 1
ATOM 1618 C CA . THR A 1 200 ? -8.075 -9.601 -1.580 1.00 98.06 200 THR A CA 1
ATOM 1619 C C . THR A 1 200 ? -9.099 -8.837 -0.755 1.00 98.06 200 THR A C 1
ATOM 1621 O O . THR A 1 200 ? -8.944 -8.726 0.459 1.00 98.06 200 THR A O 1
ATOM 1624 N N . ALA A 1 201 ? -10.142 -8.311 -1.398 1.00 97.94 201 ALA A N 1
ATOM 1625 C CA . ALA A 1 201 ? -11.173 -7.516 -0.741 1.00 97.94 201 ALA A CA 1
ATOM 1626 C C . ALA A 1 201 ? -11.937 -8.342 0.316 1.00 97.94 201 ALA A C 1
ATOM 16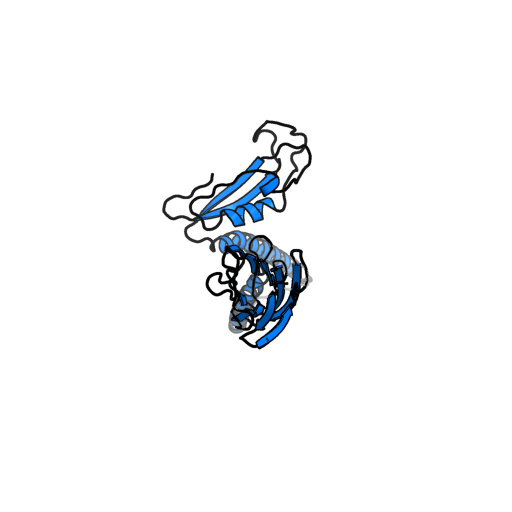28 O O . ALA A 1 201 ? -12.665 -9.265 -0.053 1.00 97.94 201 ALA A O 1
ATOM 1629 N N . PRO A 1 202 ? -11.855 -8.012 1.620 1.00 92.69 202 PRO A N 1
ATOM 1630 C CA . PRO A 1 202 ? -12.559 -8.772 2.660 1.00 92.69 202 PRO A CA 1
ATOM 1631 C C . PRO A 1 202 ? -14.076 -8.560 2.637 1.00 92.69 202 PRO A C 1
ATOM 1633 O O . PRO A 1 202 ? -14.841 -9.366 3.152 1.00 92.69 202 PRO A O 1
ATOM 1636 N N . SER A 1 203 ? -14.522 -7.435 2.079 1.00 92.69 203 SER A N 1
ATOM 1637 C CA . SER A 1 203 ? -15.931 -7.050 2.007 1.00 92.69 203 SER A CA 1
ATOM 1638 C C . SER A 1 203 ? -16.178 -6.138 0.811 1.00 92.69 203 SER A C 1
ATOM 1640 O O . SER A 1 203 ? -15.253 -5.489 0.316 1.00 92.69 203 SER A O 1
ATOM 1642 N N . ALA A 1 204 ? -17.429 -6.049 0.363 1.00 93.69 204 ALA A N 1
ATOM 1643 C CA . ALA A 1 204 ? -17.794 -5.112 -0.689 1.00 93.69 204 ALA A CA 1
ATOM 1644 C C . ALA A 1 204 ? -17.647 -3.651 -0.224 1.00 93.69 204 ALA A C 1
ATOM 1646 O O . ALA A 1 204 ? -17.834 -3.337 0.960 1.00 93.69 204 ALA A O 1
ATOM 1647 N N . GLY A 1 205 ? -17.306 -2.757 -1.150 1.00 93.88 205 GLY A N 1
ATOM 1648 C CA . GLY A 1 205 ? -17.242 -1.319 -0.893 1.00 93.88 205 GLY A CA 1
ATOM 1649 C C . GLY A 1 205 ? -16.308 -0.567 -1.833 1.00 93.88 205 GLY A C 1
ATOM 1650 O O . GLY A 1 205 ? -15.736 -1.145 -2.756 1.00 93.88 205 GLY A O 1
ATOM 1651 N N . LEU A 1 206 ? -16.166 0.731 -1.575 1.00 97.12 206 LEU A N 1
ATOM 1652 C CA . LEU A 1 206 ? -15.200 1.585 -2.251 1.00 97.12 206 LEU A CA 1
ATOM 1653 C C . LEU A 1 206 ? -13.831 1.444 -1.582 1.00 97.12 206 LEU A C 1
ATOM 1655 O O . LEU A 1 206 ? -13.701 1.577 -0.366 1.00 97.12 206 LEU A O 1
ATOM 1659 N N . TYR A 1 207 ? -12.814 1.205 -2.395 1.00 98.50 207 TYR A N 1
ATOM 1660 C CA . TYR A 1 207 ? -11.421 1.147 -1.987 1.00 98.50 207 TYR A CA 1
ATOM 1661 C C . TYR A 1 207 ? -10.626 2.160 -2.795 1.00 98.50 207 TYR A C 1
ATOM 1663 O O . TYR A 1 207 ? -10.869 2.344 -3.986 1.00 98.50 207 TYR A O 1
ATOM 1671 N N . ILE A 1 208 ? -9.655 2.803 -2.162 1.00 98.62 208 ILE A N 1
ATOM 1672 C CA . ILE A 1 208 ? -8.692 3.661 -2.846 1.00 98.62 208 ILE A CA 1
ATOM 1673 C C . ILE A 1 208 ? -7.372 2.916 -2.880 1.00 98.62 208 ILE A C 1
ATOM 1675 O O . ILE A 1 208 ? -6.893 2.469 -1.840 1.00 98.62 208 ILE A O 1
ATOM 1679 N N . PHE A 1 209 ? -6.788 2.796 -4.067 1.00 98.75 209 PHE A N 1
ATOM 1680 C CA . PHE A 1 209 ? -5.442 2.274 -4.255 1.00 98.75 209 PHE A CA 1
ATOM 1681 C C . PHE A 1 209 ? -4.553 3.372 -4.805 1.00 98.75 209 PHE A C 1
ATOM 1683 O O . PHE A 1 209 ? -4.942 4.092 -5.721 1.00 98.75 209 PHE A O 1
ATOM 1690 N N . THR A 1 210 ? -3.350 3.489 -4.263 1.00 98.62 210 THR A N 1
ATOM 1691 C CA . THR A 1 210 ? -2.347 4.436 -4.739 1.00 98.62 210 THR A CA 1
ATOM 1692 C C . THR A 1 210 ? -0.975 3.790 -4.726 1.00 98.62 210 THR A C 1
ATOM 1694 O O . THR A 1 210 ? -0.654 3.009 -3.827 1.00 98.62 210 THR A O 1
ATOM 1697 N N . TRP A 1 211 ? -0.164 4.095 -5.731 1.00 98.38 211 TRP A N 1
ATOM 1698 C CA . TRP A 1 211 ? 1.220 3.652 -5.780 1.00 98.38 211 TRP A CA 1
ATOM 1699 C C . TRP A 1 211 ? 2.140 4.767 -6.239 1.00 98.38 211 TRP A C 1
ATOM 1701 O O . TRP A 1 211 ? 1.785 5.589 -7.086 1.00 98.38 211 TRP A O 1
ATOM 1711 N N . THR A 1 212 ? 3.337 4.764 -5.666 1.00 98.12 212 THR A N 1
ATOM 1712 C CA . THR A 1 212 ? 4.442 5.635 -6.049 1.00 98.12 212 THR A CA 1
ATOM 1713 C C . THR A 1 212 ? 5.530 4.800 -6.698 1.00 98.12 212 THR A C 1
ATOM 1715 O O . THR A 1 212 ? 5.818 3.686 -6.251 1.00 98.12 212 THR A O 1
ATOM 1718 N N . SER A 1 213 ? 6.133 5.346 -7.745 1.00 97.88 213 SER A N 1
ATOM 1719 C CA . SER A 1 213 ? 7.226 4.728 -8.487 1.00 97.88 213 SER A CA 1
ATOM 1720 C C . SER A 1 213 ? 8.351 5.739 -8.606 1.00 97.88 213 SER A C 1
ATOM 1722 O O . SER A 1 213 ? 8.150 6.820 -9.153 1.00 97.88 213 SER A O 1
ATOM 1724 N N . LEU A 1 214 ? 9.521 5.399 -8.073 1.00 97.88 214 LEU A N 1
ATOM 1725 C CA . LEU A 1 214 ? 10.749 6.127 -8.361 1.00 97.88 214 LEU A CA 1
ATOM 1726 C C . LEU A 1 214 ? 11.581 5.296 -9.339 1.00 97.88 214 LEU A C 1
ATOM 1728 O O . LEU A 1 214 ? 11.855 4.122 -9.081 1.00 97.88 214 LEU A O 1
ATOM 1732 N N . VAL A 1 215 ? 11.985 5.910 -10.443 1.00 97.56 215 VAL A N 1
ATOM 1733 C CA . VAL A 1 215 ? 12.791 5.292 -11.498 1.00 97.56 215 VAL A CA 1
ATOM 1734 C C . VAL A 1 215 ? 14.129 6.014 -11.642 1.00 97.56 215 VAL A C 1
ATOM 1736 O O . VAL A 1 215 ? 14.246 7.209 -11.361 1.00 97.56 215 VAL A O 1
ATOM 1739 N N . ASN A 1 216 ? 15.152 5.274 -12.066 1.00 96.88 216 ASN A N 1
ATOM 1740 C CA . ASN A 1 216 ? 16.471 5.824 -12.375 1.00 96.88 216 ASN A CA 1
ATOM 1741 C C . ASN A 1 216 ? 16.422 6.754 -13.604 1.00 96.88 216 ASN A C 1
ATOM 1743 O O . ASN A 1 216 ? 15.435 6.741 -14.352 1.00 96.88 216 ASN A O 1
ATOM 1747 N N . PRO A 1 217 ? 17.502 7.516 -13.862 1.00 97.38 217 PRO A N 1
ATOM 1748 C CA . PRO A 1 217 ? 17.723 8.144 -15.161 1.00 97.38 217 PRO A CA 1
ATOM 1749 C C . PRO A 1 217 ? 17.519 7.154 -16.313 1.00 97.38 217 PRO A C 1
ATOM 1751 O O . PRO A 1 217 ? 17.865 5.975 -16.193 1.00 97.38 217 PRO A O 1
ATOM 1754 N N . GLN A 1 218 ? 16.937 7.630 -17.415 1.00 96.62 218 GLN A N 1
ATOM 1755 C CA . GLN A 1 218 ? 16.696 6.847 -18.637 1.00 96.62 218 GLN A CA 1
ATOM 1756 C C . GLN A 1 218 ? 15.919 5.529 -18.421 1.00 96.62 218 GLN A C 1
ATOM 1758 O O . GLN A 1 218 ? 16.094 4.557 -19.156 1.00 96.62 218 GLN A O 1
ATOM 1763 N N . SER A 1 219 ? 15.078 5.468 -17.387 1.00 97.31 219 SER A N 1
ATOM 1764 C CA . SER A 1 219 ? 14.324 4.266 -17.013 1.00 97.31 219 SER A CA 1
ATOM 1765 C C . SER A 1 219 ? 12.817 4.494 -17.082 1.00 97.31 219 SER A C 1
ATOM 1767 O O . SER A 1 219 ? 12.341 5.625 -17.108 1.00 97.31 219 SER A O 1
ATOM 1769 N N . ILE A 1 220 ? 12.056 3.404 -17.103 1.00 97.56 220 ILE A N 1
ATOM 1770 C CA . ILE A 1 220 ? 10.598 3.418 -17.202 1.00 97.56 220 ILE A CA 1
ATOM 1771 C C . ILE A 1 220 ? 9.984 2.399 -16.244 1.00 97.56 220 ILE A C 1
ATOM 1773 O O . ILE A 1 220 ? 10.526 1.306 -16.042 1.00 97.56 220 ILE A O 1
ATOM 1777 N N . PHE A 1 221 ? 8.840 2.764 -15.670 1.00 97.94 221 PHE A N 1
ATOM 1778 C CA . PHE A 1 221 ? 7.984 1.886 -14.884 1.00 97.94 221 PHE A CA 1
ATOM 1779 C C . PHE A 1 221 ? 6.512 2.227 -15.128 1.00 97.94 221 PHE A C 1
ATOM 1781 O O . PHE A 1 221 ? 5.850 2.879 -14.319 1.00 97.94 221 PHE A O 1
ATOM 1788 N N . ASP A 1 222 ? 5.995 1.771 -16.260 1.00 97.62 222 ASP A N 1
ATOM 1789 C CA . ASP A 1 222 ? 4.571 1.824 -16.549 1.00 97.62 222 ASP A CA 1
ATOM 1790 C C . ASP A 1 222 ? 3.891 0.575 -15.993 1.00 97.62 222 ASP A C 1
ATOM 1792 O O . ASP A 1 222 ? 4.355 -0.560 -16.171 1.00 97.62 222 ASP A O 1
ATOM 1796 N N . ALA A 1 223 ? 2.776 0.791 -15.304 1.00 97.81 223 ALA A N 1
ATOM 1797 C CA . ALA A 1 223 ? 2.030 -0.253 -14.629 1.00 97.81 223 ALA A CA 1
ATOM 1798 C C . ALA A 1 223 ? 0.528 -0.114 -14.863 1.00 97.81 223 ALA A C 1
ATOM 1800 O O . ALA A 1 223 ? -0.005 0.949 -15.171 1.00 97.81 223 ALA A O 1
ATOM 1801 N N . GLU A 1 224 ? -0.176 -1.213 -14.664 1.00 98.25 224 GLU A N 1
ATOM 1802 C CA . GLU A 1 224 ? -1.624 -1.284 -14.668 1.00 98.25 224 GLU A CA 1
ATOM 1803 C C . GLU A 1 224 ? -2.115 -1.879 -13.350 1.00 98.25 224 GLU A C 1
ATOM 1805 O O . GLU A 1 224 ? -1.490 -2.778 -12.782 1.00 98.25 224 GLU A O 1
ATOM 1810 N N . ILE A 1 225 ? -3.263 -1.400 -12.880 1.00 98.69 225 ILE A N 1
ATOM 1811 C CA . ILE A 1 225 ? -3.983 -2.018 -11.767 1.00 98.69 225 ILE A CA 1
ATOM 1812 C C . ILE A 1 225 ? -5.071 -2.931 -12.320 1.00 98.69 225 ILE A C 1
ATOM 1814 O O . ILE A 1 225 ? -5.807 -2.553 -13.241 1.00 98.69 225 ILE A O 1
ATOM 1818 N N . LEU A 1 226 ? -5.172 -4.141 -11.775 1.00 98.69 226 LEU A N 1
ATOM 1819 C CA . LEU A 1 226 ? -6.133 -5.145 -12.226 1.00 98.69 226 LEU A CA 1
ATOM 1820 C C . LEU A 1 226 ? -7.121 -5.500 -11.122 1.00 98.69 226 LEU A C 1
ATOM 1822 O O . LEU A 1 226 ? -6.745 -5.563 -9.959 1.00 98.69 226 LEU A O 1
ATOM 1826 N N . ILE A 1 227 ? -8.361 -5.798 -11.511 1.00 98.62 227 ILE A N 1
ATOM 1827 C CA . ILE A 1 227 ? -9.311 -6.565 -10.696 1.00 98.62 227 ILE A CA 1
ATOM 1828 C C . ILE A 1 227 ? -9.516 -7.902 -11.395 1.00 98.62 227 ILE A C 1
ATOM 1830 O O . ILE A 1 227 ? -9.967 -7.924 -12.543 1.00 98.62 227 ILE A O 1
ATOM 1834 N N . ASN A 1 228 ? -9.202 -9.009 -10.721 1.00 97.88 228 ASN A N 1
ATOM 1835 C CA . ASN A 1 228 ? -9.366 -10.367 -11.252 1.00 97.88 228 ASN A CA 1
ATOM 1836 C C . ASN A 1 228 ? -8.766 -10.504 -12.669 1.00 97.88 228 ASN A C 1
ATOM 1838 O O . ASN A 1 228 ? -9.439 -10.929 -13.607 1.00 97.88 228 ASN A O 1
ATOM 1842 N N . ALA A 1 229 ? -7.512 -10.061 -12.827 1.00 96.69 229 ALA A N 1
ATOM 1843 C CA . ALA A 1 229 ? -6.756 -10.028 -14.086 1.00 96.69 229 ALA A CA 1
ATOM 1844 C C . ALA A 1 229 ? -7.305 -9.113 -15.206 1.00 96.69 229 ALA A C 1
ATOM 1846 O O . ALA A 1 229 ? -6.757 -9.100 -16.308 1.00 96.69 229 ALA A O 1
ATOM 1847 N N . LYS A 1 230 ? -8.334 -8.299 -14.942 1.00 98.12 230 LYS A N 1
ATOM 1848 C CA . LYS A 1 230 ? -8.844 -7.293 -15.886 1.00 98.12 230 LYS A CA 1
ATOM 1849 C C . LYS A 1 230 ? -8.332 -5.906 -15.513 1.00 98.12 230 LYS A C 1
ATOM 1851 O O . LYS A 1 230 ? -8.553 -5.463 -14.387 1.00 98.12 230 LYS A O 1
ATOM 1856 N N . ARG A 1 231 ? -7.693 -5.212 -16.459 1.00 98.19 231 ARG A N 1
ATOM 1857 C CA . ARG A 1 231 ? -7.203 -3.833 -16.286 1.00 98.19 231 ARG A CA 1
ATOM 1858 C C . ARG A 1 231 ? -8.337 -2.901 -15.852 1.00 98.19 231 ARG A C 1
ATOM 1860 O O . ARG A 1 231 ? -9.430 -2.942 -16.418 1.00 98.19 231 ARG A O 1
ATOM 1867 N N . LYS A 1 232 ? -8.053 -2.044 -14.871 1.00 98.00 232 LYS A N 1
ATOM 1868 C CA . LYS A 1 232 ? -8.953 -0.988 -14.377 1.00 98.00 232 LYS A CA 1
ATOM 1869 C C . LYS A 1 232 ? -8.341 0.405 -14.379 1.00 98.00 232 LYS A C 1
ATOM 1871 O O . LYS A 1 232 ? -9.078 1.377 -14.308 1.00 98.00 232 LYS A O 1
ATOM 1876 N N . GLY A 1 233 ? -7.023 0.503 -14.498 1.00 97.19 233 GLY A N 1
ATOM 1877 C CA . GLY A 1 233 ? -6.322 1.773 -14.606 1.00 97.19 233 GLY A CA 1
ATOM 1878 C C . GLY A 1 233 ? -4.896 1.572 -15.092 1.00 97.19 233 GLY A C 1
ATOM 1879 O O . GLY A 1 233 ? -4.375 0.454 -15.059 1.00 97.19 233 GLY A O 1
ATOM 1880 N N . LEU A 1 234 ? -4.297 2.666 -15.543 1.00 96.44 234 LEU A N 1
ATOM 1881 C CA . LEU A 1 234 ? -2.904 2.761 -15.958 1.00 96.44 234 LEU A CA 1
ATOM 1882 C C . LEU A 1 234 ? -2.191 3.763 -15.058 1.00 96.44 234 LEU A C 1
ATOM 1884 O O . LEU A 1 234 ? -2.802 4.723 -14.593 1.00 96.44 234 LEU A O 1
ATOM 1888 N N . GLY A 1 235 ? -0.905 3.537 -14.839 1.00 96.00 235 GLY A N 1
ATOM 1889 C CA . GLY A 1 235 ? 0.001 4.514 -14.273 1.00 96.00 235 GLY A CA 1
ATOM 1890 C C . GLY A 1 235 ? 1.255 4.581 -15.114 1.00 96.00 235 GLY A C 1
ATOM 1891 O O . GLY A 1 235 ? 1.891 3.559 -15.364 1.00 96.00 235 GLY A O 1
ATOM 1892 N N . ASN A 1 236 ? 1.583 5.788 -15.551 1.00 95.69 236 ASN A N 1
ATOM 1893 C CA . ASN A 1 236 ? 2.789 6.057 -16.310 1.00 95.69 236 ASN A CA 1
ATOM 1894 C C . ASN A 1 236 ? 3.902 6.513 -15.361 1.00 95.69 236 ASN A C 1
ATOM 1896 O O . ASN A 1 236 ? 3.663 7.292 -14.433 1.00 95.69 236 ASN A O 1
ATOM 1900 N N . CYS A 1 237 ? 5.109 6.014 -15.596 1.00 96.50 237 CYS A N 1
ATOM 1901 C CA . CYS A 1 237 ? 6.326 6.581 -15.048 1.00 96.50 237 CYS A CA 1
ATOM 1902 C C . CYS A 1 237 ? 7.457 6.432 -16.058 1.00 96.50 237 CYS A C 1
ATOM 1904 O O . CYS A 1 237 ? 8.366 5.614 -15.897 1.00 96.50 237 CYS A O 1
ATOM 1906 N N . ASN A 1 238 ? 7.360 7.213 -17.132 1.00 95.44 238 ASN A N 1
ATOM 1907 C CA . ASN A 1 238 ? 8.375 7.269 -18.167 1.00 95.44 238 ASN A CA 1
ATOM 1908 C C . ASN A 1 238 ? 9.390 8.378 -17.860 1.00 95.44 238 ASN A C 1
ATOM 1910 O O . ASN A 1 238 ? 9.055 9.559 -17.880 1.00 95.44 238 ASN A O 1
ATOM 1914 N N . ASN A 1 239 ? 10.630 7.979 -17.581 1.00 96.50 239 ASN A N 1
ATOM 1915 C CA . ASN A 1 239 ? 11.766 8.871 -17.361 1.00 96.50 239 ASN A CA 1
ATOM 1916 C C . ASN A 1 239 ? 12.861 8.646 -18.425 1.00 96.50 239 ASN A C 1
ATOM 1918 O O . ASN A 1 239 ? 14.047 8.903 -18.197 1.00 96.50 239 ASN A O 1
ATOM 1922 N N . GLU A 1 240 ? 12.482 8.134 -19.597 1.00 95.06 240 GLU A N 1
ATOM 1923 C CA . GLU A 1 240 ? 13.364 8.039 -20.756 1.00 95.06 240 GLU A CA 1
ATOM 1924 C C . GLU A 1 240 ? 13.773 9.438 -21.233 1.00 95.06 240 GLU A C 1
ATOM 1926 O O . GLU A 1 240 ? 12.985 10.380 -21.219 1.00 95.06 240 GLU A O 1
ATOM 1931 N N . GLY A 1 241 ? 15.040 9.592 -21.623 1.00 94.75 241 GLY A N 1
ATOM 1932 C CA . GLY A 1 241 ? 15.596 10.887 -22.035 1.00 94.75 241 GLY A CA 1
ATOM 1933 C C . GLY A 1 241 ? 15.896 11.864 -20.891 1.00 94.75 241 GLY A C 1
ATOM 1934 O O . GLY A 1 241 ? 16.472 12.919 -21.139 1.00 94.75 241 GLY A O 1
ATOM 1935 N N . SER A 1 242 ? 15.574 11.516 -19.642 1.00 95.38 242 SER A N 1
ATOM 1936 C CA . SER A 1 242 ? 15.874 12.342 -18.470 1.00 95.38 242 SER A CA 1
ATOM 1937 C C . SER A 1 242 ? 17.166 11.888 -17.770 1.00 95.38 242 SER A C 1
ATOM 1939 O O . SER A 1 242 ? 17.339 10.688 -17.523 1.00 95.38 242 SER A O 1
ATOM 1941 N N . PRO A 1 243 ? 18.076 12.820 -17.417 1.00 95.94 243 PRO A N 1
ATOM 1942 C CA . PRO A 1 243 ? 19.317 12.512 -16.705 1.00 95.94 243 PRO A CA 1
ATOM 1943 C C . PRO A 1 243 ? 19.130 12.361 -15.185 1.00 95.94 243 PRO A C 1
ATOM 1945 O O . PRO A 1 243 ? 20.053 11.926 -14.501 1.00 95.94 243 PRO A O 1
ATOM 1948 N N . GLY A 1 244 ? 17.968 12.744 -14.644 1.00 96.06 244 GLY A N 1
ATOM 1949 C CA . GLY A 1 244 ? 17.654 12.684 -13.214 1.00 96.06 244 GLY A CA 1
ATOM 1950 C C . GLY A 1 244 ? 16.756 11.505 -12.848 1.00 96.06 244 GLY A C 1
ATOM 1951 O O . GLY A 1 244 ? 16.325 10.744 -13.708 1.00 96.06 244 GLY A O 1
ATOM 1952 N N . PHE A 1 245 ? 16.446 11.357 -11.561 1.00 96.25 245 PHE A N 1
ATOM 1953 C CA . PHE A 1 245 ? 15.440 10.396 -11.106 1.00 96.25 245 PHE A CA 1
ATOM 1954 C C . PHE A 1 245 ? 14.027 10.900 -11.425 1.00 96.25 245 PHE A C 1
ATOM 1956 O O . PHE A 1 245 ? 13.727 12.074 -11.209 1.00 96.25 245 PHE A O 1
ATOM 1963 N N . GLY A 1 246 ? 13.150 10.004 -11.876 1.00 96.56 246 GLY A N 1
ATOM 1964 C CA . GLY A 1 246 ? 11.731 10.294 -12.088 1.00 96.56 246 GLY A CA 1
ATOM 1965 C C . GLY A 1 246 ? 10.891 9.763 -10.931 1.00 96.56 246 GLY A C 1
ATOM 1966 O O . GLY A 1 246 ? 11.028 8.595 -10.575 1.00 96.56 246 GLY A O 1
ATOM 1967 N N . ASN A 1 247 ? 10.028 10.592 -10.337 1.00 95.94 247 ASN A N 1
ATOM 1968 C CA . ASN A 1 247 ? 9.056 10.170 -9.323 1.00 95.94 247 ASN A CA 1
ATOM 1969 C C . ASN A 1 247 ? 7.637 10.356 -9.859 1.00 95.94 247 ASN A C 1
ATOM 1971 O O . ASN A 1 247 ? 7.276 11.449 -10.288 1.00 95.94 247 ASN A O 1
ATOM 1975 N N . CYS A 1 248 ? 6.839 9.297 -9.805 1.00 96.69 248 CYS A N 1
ATOM 1976 C CA . CYS A 1 248 ? 5.476 9.299 -10.310 1.00 96.69 248 CYS A CA 1
ATOM 1977 C C . CYS A 1 248 ? 4.535 8.683 -9.280 1.00 96.69 248 CYS A C 1
ATOM 1979 O O . CYS A 1 248 ? 4.885 7.713 -8.602 1.00 96.69 248 CYS A O 1
ATOM 1981 N N . ALA A 1 249 ? 3.317 9.208 -9.188 1.00 96.44 249 ALA A N 1
ATOM 1982 C CA . ALA A 1 249 ? 2.282 8.701 -8.301 1.00 96.44 249 ALA A CA 1
ATOM 1983 C C . ALA A 1 249 ? 0.968 8.547 -9.062 1.00 96.44 249 ALA A C 1
ATOM 1985 O O . ALA A 1 249 ? 0.606 9.399 -9.867 1.00 96.44 249 ALA A O 1
ATOM 1986 N N . ASN A 1 250 ? 0.250 7.464 -8.789 1.00 97.19 250 ASN A N 1
ATOM 1987 C CA . ASN A 1 250 ? -1.038 7.176 -9.408 1.00 97.19 250 ASN A CA 1
ATOM 1988 C C . ASN A 1 250 ? -2.034 6.754 -8.331 1.00 97.19 250 ASN A C 1
ATOM 1990 O O . ASN A 1 250 ? -1.655 6.122 -7.343 1.00 97.19 250 ASN A O 1
ATOM 1994 N N . THR A 1 251 ? -3.306 7.095 -8.526 1.00 97.81 251 THR A N 1
ATOM 1995 C CA . THR A 1 251 ? -4.385 6.790 -7.582 1.00 97.81 251 THR A CA 1
ATOM 1996 C C . THR A 1 251 ? -5.626 6.370 -8.348 1.00 97.81 251 THR A C 1
ATOM 1998 O O . THR A 1 251 ? -6.055 7.068 -9.262 1.00 97.81 251 THR A O 1
ATOM 2001 N N . VAL A 1 252 ? -6.213 5.236 -7.969 1.00 97.88 252 VAL A N 1
ATOM 2002 C CA . VAL A 1 252 ? -7.402 4.679 -8.616 1.00 97.88 252 VAL A CA 1
ATOM 2003 C C . VAL A 1 252 ? -8.422 4.268 -7.546 1.00 97.88 252 VAL A C 1
ATOM 2005 O O . VAL A 1 252 ? -8.159 3.335 -6.779 1.00 97.88 252 VAL A O 1
ATOM 2008 N N . PRO A 1 253 ? -9.584 4.941 -7.465 1.00 97.88 253 PRO A N 1
ATOM 2009 C CA . PRO A 1 253 ? -10.713 4.463 -6.678 1.00 97.88 253 PRO A CA 1
ATOM 2010 C C . PRO A 1 253 ? -11.390 3.284 -7.391 1.00 97.88 253 PRO A C 1
ATOM 2012 O O . PRO A 1 253 ? -11.686 3.351 -8.583 1.00 97.88 253 PRO A O 1
ATOM 2015 N N . LEU A 1 254 ? -11.648 2.198 -6.665 1.00 98.06 254 LEU A N 1
ATOM 2016 C CA . LEU A 1 254 ? -12.242 0.966 -7.178 1.00 98.06 254 LEU A CA 1
ATOM 2017 C C . LEU A 1 254 ? -13.390 0.509 -6.275 1.00 98.06 254 LEU A C 1
ATOM 2019 O O . LEU A 1 254 ? -13.224 0.365 -5.065 1.00 98.06 254 LEU A O 1
ATOM 2023 N N . VAL A 1 255 ? -14.548 0.226 -6.868 1.00 97.75 255 VAL A N 1
ATOM 2024 C CA . VAL A 1 255 ? -15.647 -0.461 -6.176 1.00 97.75 255 VAL A CA 1
ATOM 2025 C C . VAL A 1 255 ? -15.424 -1.963 -6.307 1.00 97.75 255 VAL A C 1
ATOM 2027 O O . VAL A 1 255 ? -15.403 -2.487 -7.421 1.00 97.75 255 VAL A O 1
ATOM 2030 N N . LEU A 1 256 ? -15.236 -2.640 -5.176 1.00 98.38 256 LEU A N 1
ATOM 2031 C CA . LEU A 1 256 ? -14.918 -4.066 -5.111 1.00 98.38 256 LEU A CA 1
ATOM 2032 C C . LEU A 1 256 ? -16.068 -4.869 -4.506 1.00 98.38 256 LEU A C 1
ATOM 2034 O O . LEU A 1 256 ? -16.814 -4.377 -3.653 1.00 98.38 256 LEU A O 1
ATOM 2038 N N . LYS A 1 257 ? -16.160 -6.137 -4.904 1.00 97.81 257 LYS A N 1
ATOM 2039 C CA . LYS A 1 257 ? -16.928 -7.180 -4.219 1.00 97.81 257 LYS A CA 1
ATOM 2040 C C . LYS A 1 257 ? -16.021 -7.943 -3.255 1.00 97.81 257 LYS A C 1
ATOM 2042 O O . LYS A 1 257 ? -14.801 -7.948 -3.401 1.00 97.81 257 LYS A O 1
ATOM 2047 N N . ALA A 1 258 ? -16.617 -8.605 -2.264 1.00 96.06 258 ALA A N 1
ATOM 2048 C CA . ALA A 1 258 ? -15.865 -9.508 -1.398 1.00 96.06 258 ALA A CA 1
ATOM 2049 C C . ALA A 1 258 ? -15.198 -10.613 -2.240 1.00 96.06 258 ALA A C 1
ATOM 2051 O O . ALA A 1 258 ? -15.839 -11.198 -3.111 1.00 96.06 258 ALA A O 1
ATOM 2052 N N . GLY A 1 259 ? -13.916 -10.872 -1.989 1.00 93.44 259 GLY A N 1
ATOM 2053 C CA . GLY A 1 259 ? -13.106 -11.845 -2.722 1.00 93.44 259 GLY A CA 1
ATOM 2054 C C . GLY A 1 259 ? -12.423 -11.318 -3.989 1.00 93.44 259 GLY A C 1
ATOM 2055 O O . GLY A 1 259 ? -11.584 -12.033 -4.538 1.00 93.44 259 GLY A O 1
ATOM 2056 N N . ASP A 1 260 ? -12.714 -10.091 -4.440 1.00 98.75 260 ASP A N 1
ATOM 2057 C CA . ASP A 1 260 ? -12.013 -9.503 -5.587 1.00 98.75 260 ASP A CA 1
ATOM 2058 C C . ASP A 1 260 ? -10.511 -9.378 -5.309 1.00 98.75 260 ASP A C 1
ATOM 2060 O O . ASP A 1 260 ? -10.092 -8.923 -4.239 1.00 98.75 260 ASP A O 1
ATOM 2064 N N . LYS A 1 261 ? -9.702 -9.766 -6.299 1.00 98.69 261 LYS A N 1
ATOM 2065 C CA . LYS A 1 261 ? -8.239 -9.729 -6.237 1.00 98.69 261 LYS A CA 1
ATOM 2066 C C . LYS A 1 261 ? -7.704 -8.526 -6.996 1.00 98.69 261 LYS A C 1
ATOM 2068 O O . LYS A 1 261 ? -7.973 -8.386 -8.190 1.00 98.69 261 LYS A O 1
ATOM 2073 N N . VAL A 1 262 ? -6.924 -7.700 -6.308 1.00 98.88 262 VAL A N 1
ATOM 2074 C CA . VAL A 1 262 ? -6.299 -6.488 -6.838 1.00 98.88 262 VAL A CA 1
ATOM 2075 C C . VAL A 1 262 ? -4.786 -6.607 -6.783 1.00 98.88 262 VAL A C 1
ATOM 2077 O O . VAL A 1 262 ? -4.221 -6.946 -5.746 1.00 98.88 262 VAL A O 1
ATOM 2080 N N . ASN A 1 263 ? -4.119 -6.315 -7.892 1.00 98.56 263 ASN A N 1
ATOM 2081 C CA . ASN A 1 263 ? -2.663 -6.319 -7.983 1.00 98.56 263 ASN A CA 1
ATOM 2082 C C . ASN A 1 263 ? -2.182 -5.311 -9.032 1.00 98.56 263 ASN A C 1
ATOM 2084 O O . ASN A 1 263 ? -2.957 -4.878 -9.890 1.00 98.56 263 ASN A O 1
ATOM 2088 N N . LEU A 1 264 ? -0.900 -4.957 -8.955 1.00 98.44 264 LEU A N 1
ATOM 2089 C CA . LEU A 1 264 ? -0.215 -4.159 -9.966 1.00 98.44 264 LEU A CA 1
ATOM 2090 C C . LEU A 1 264 ? 0.573 -5.081 -10.892 1.00 98.44 264 LEU A C 1
ATOM 2092 O O . LEU A 1 264 ? 1.271 -5.982 -10.430 1.00 98.44 264 LEU A O 1
ATOM 2096 N N . ARG A 1 265 ? 0.491 -4.847 -12.198 1.00 98.25 265 ARG A N 1
ATOM 2097 C CA . ARG A 1 265 ? 1.305 -5.537 -13.204 1.00 98.25 265 ARG A CA 1
ATOM 2098 C C . ARG A 1 265 ? 2.031 -4.503 -14.043 1.00 98.25 265 ARG A C 1
ATOM 2100 O O . ARG A 1 265 ? 1.454 -3.470 -14.362 1.00 98.25 265 ARG A O 1
ATOM 2107 N N . THR A 1 266 ? 3.278 -4.760 -14.404 1.00 97.94 266 THR A N 1
ATOM 2108 C CA . THR A 1 266 ? 3.988 -3.884 -15.338 1.00 97.94 266 THR A CA 1
ATOM 2109 C C . THR A 1 266 ? 3.425 -4.030 -16.748 1.00 97.94 266 THR A C 1
ATOM 2111 O O . THR A 1 266 ? 3.039 -5.124 -17.161 1.00 97.94 266 THR A O 1
ATOM 2114 N N . THR A 1 267 ? 3.386 -2.930 -17.495 1.00 97.00 267 THR A N 1
ATOM 2115 C CA . THR A 1 267 ? 3.158 -2.950 -18.946 1.00 97.00 267 THR A CA 1
ATOM 2116 C C . THR A 1 267 ? 4.483 -2.785 -19.678 1.00 97.00 267 THR A C 1
ATOM 2118 O O . THR A 1 267 ? 4.840 -3.641 -20.482 1.00 97.00 267 THR A O 1
ATOM 2121 N N . THR A 1 268 ? 5.241 -1.747 -19.317 1.00 97.44 268 THR A N 1
ATOM 2122 C CA . THR A 1 268 ? 6.585 -1.472 -19.835 1.00 97.44 268 THR A CA 1
ATOM 2123 C C . THR A 1 268 ? 7.454 -1.015 -18.676 1.00 97.44 268 THR A C 1
ATOM 2125 O O . THR A 1 268 ? 7.228 0.062 -18.132 1.00 97.44 268 THR A O 1
ATOM 2128 N N . ALA A 1 269 ? 8.430 -1.818 -18.257 1.00 97.62 269 ALA A N 1
ATOM 2129 C CA . ALA A 1 269 ? 9.230 -1.481 -17.083 1.00 97.62 269 ALA A CA 1
ATOM 2130 C C . ALA A 1 269 ? 10.621 -2.108 -17.114 1.00 97.62 269 ALA A C 1
ATOM 2132 O O . ALA A 1 269 ? 10.747 -3.304 -17.360 1.00 97.62 269 ALA A O 1
ATOM 2133 N N . ASN A 1 270 ? 11.657 -1.328 -16.802 1.00 97.56 270 ASN A N 1
ATOM 2134 C CA . ASN A 1 270 ? 13.028 -1.833 -16.670 1.00 97.56 270 ASN A CA 1
ATOM 2135 C C . ASN A 1 270 ? 13.615 -1.658 -15.261 1.00 97.56 270 ASN A C 1
ATOM 2137 O O . ASN A 1 270 ? 14.483 -2.439 -14.865 1.00 97.56 270 ASN A O 1
ATOM 2141 N N . PHE A 1 271 ? 13.126 -0.690 -14.481 1.00 97.81 271 PHE A N 1
ATOM 2142 C CA . PHE A 1 271 ? 13.669 -0.418 -13.156 1.00 97.81 271 PHE A CA 1
ATOM 2143 C C . PHE A 1 271 ? 12.629 0.151 -12.186 1.00 97.81 271 PHE A C 1
ATOM 2145 O O . PHE A 1 271 ? 11.828 1.001 -12.563 1.00 97.81 271 PHE A O 1
ATOM 2152 N N . LEU A 1 272 ? 12.687 -0.265 -10.917 1.00 97.88 272 LEU A N 1
ATOM 2153 C CA . LEU A 1 272 ? 11.950 0.362 -9.814 1.00 97.88 272 LEU A CA 1
ATOM 2154 C C . LEU A 1 272 ? 12.838 0.503 -8.574 1.00 97.88 272 LEU A C 1
ATOM 2156 O O . LEU A 1 272 ? 13.457 -0.459 -8.112 1.00 97.88 272 LEU A O 1
ATOM 2160 N N . TYR A 1 273 ? 12.876 1.704 -8.003 1.00 97.50 273 TYR A N 1
ATOM 2161 C CA . TYR A 1 273 ? 13.762 2.058 -6.901 1.00 97.50 273 TYR A CA 1
ATOM 2162 C C . TYR A 1 273 ? 13.114 1.838 -5.522 1.00 97.50 273 TYR A C 1
ATOM 2164 O O . TYR A 1 273 ? 11.974 2.243 -5.297 1.00 97.50 273 TYR A O 1
ATOM 2172 N N . LYS A 1 274 ? 13.843 1.249 -4.560 1.00 92.81 274 LYS A N 1
ATOM 2173 C CA . LYS A 1 274 ? 13.240 0.691 -3.336 1.00 92.81 274 LYS A CA 1
ATOM 2174 C C . LYS A 1 274 ? 12.762 1.670 -2.263 1.00 92.81 274 LYS A C 1
ATOM 2176 O O . LYS A 1 274 ? 11.709 1.447 -1.678 1.00 92.81 274 LYS A O 1
ATOM 2181 N N . GLU A 1 275 ? 13.506 2.742 -1.987 1.00 86.94 275 GLU A N 1
ATOM 2182 C CA . GLU A 1 275 ? 13.202 3.599 -0.825 1.00 86.94 275 GLU A CA 1
ATOM 2183 C C . GLU A 1 275 ? 11.943 4.461 -1.011 1.00 86.94 275 GLU A C 1
ATOM 2185 O O . GLU A 1 275 ? 11.255 4.765 -0.039 1.00 86.94 275 GLU A O 1
ATOM 2190 N N . TRP A 1 276 ? 11.625 4.829 -2.252 1.00 92.69 276 TRP A N 1
ATOM 2191 C CA . TRP A 1 276 ? 10.599 5.829 -2.574 1.00 92.69 276 TRP A CA 1
ATOM 2192 C C . TRP A 1 276 ? 9.392 5.252 -3.326 1.00 92.69 276 TRP A C 1
ATOM 2194 O O . TRP A 1 276 ? 8.433 5.973 -3.622 1.00 92.69 276 TRP A O 1
ATOM 2204 N N . SER A 1 277 ? 9.414 3.947 -3.607 1.00 97.88 277 SER A N 1
ATOM 2205 C CA . SER A 1 277 ? 8.316 3.247 -4.275 1.00 97.88 277 SER A CA 1
ATOM 2206 C C . SER A 1 277 ? 7.459 2.500 -3.262 1.00 97.88 277 SER A C 1
ATOM 2208 O O . SER A 1 277 ? 7.964 1.768 -2.410 1.00 97.88 277 SER A O 1
ATOM 2210 N N . SER A 1 278 ? 6.146 2.679 -3.351 1.00 98.19 278 SER A N 1
ATOM 2211 C CA . SER A 1 278 ? 5.196 2.093 -2.406 1.00 98.19 278 SER A CA 1
ATOM 2212 C C . SER A 1 278 ? 3.875 1.751 -3.077 1.00 98.19 278 SER A C 1
ATOM 2214 O O . SER A 1 278 ? 3.511 2.369 -4.073 1.00 98.19 278 SER A O 1
ATOM 2216 N N . PHE A 1 279 ? 3.149 0.793 -2.508 1.00 98.62 279 PHE A N 1
ATOM 2217 C CA . PHE A 1 279 ? 1.775 0.473 -2.868 1.00 98.62 279 PHE A CA 1
ATOM 2218 C C . PHE A 1 279 ? 0.918 0.482 -1.609 1.00 98.62 279 PHE A C 1
ATOM 2220 O O . PHE A 1 279 ? 1.247 -0.145 -0.599 1.00 98.62 279 PHE A O 1
ATOM 2227 N N . LYS A 1 280 ? -0.171 1.242 -1.657 1.00 98.50 280 LYS A N 1
ATOM 2228 C CA . LYS A 1 280 ? -1.050 1.485 -0.520 1.00 98.50 280 LYS A CA 1
ATOM 2229 C C . LYS A 1 280 ? -2.491 1.342 -0.962 1.00 98.50 280 LYS A C 1
ATOM 2231 O O . LYS A 1 280 ? -2.839 1.652 -2.102 1.00 98.50 280 LYS A O 1
ATOM 2236 N N . GLY A 1 281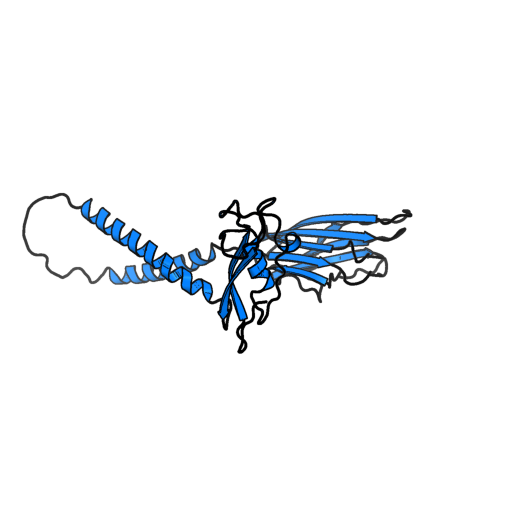 ? -3.344 0.950 -0.032 1.00 98.44 281 GLY A N 1
ATOM 2237 C CA . GLY A 1 281 ? -4.774 1.017 -0.263 1.00 98.44 281 GLY A CA 1
ATOM 2238 C C . GLY A 1 281 ? -5.581 0.889 1.010 1.00 98.44 281 GLY A C 1
ATOM 2239 O O . GLY A 1 281 ? -5.100 0.338 1.999 1.00 98.44 281 GLY A O 1
ATOM 2240 N N . TRP A 1 282 ? -6.792 1.434 0.994 1.00 98.12 282 TRP A N 1
ATOM 2241 C CA . TRP A 1 282 ? -7.709 1.414 2.129 1.00 98.12 282 TRP A CA 1
ATOM 2242 C C . TRP A 1 282 ? -9.164 1.427 1.673 1.00 98.12 282 TRP A C 1
ATOM 2244 O O . TRP A 1 282 ? -9.485 1.895 0.579 1.00 98.12 282 TRP A O 1
ATOM 2254 N N . LYS A 1 283 ? -10.041 0.898 2.525 1.00 96.50 283 LYS A N 1
ATOM 2255 C CA . LYS A 1 283 ? -11.492 1.000 2.364 1.00 96.50 283 LYS A CA 1
ATOM 2256 C C . LYS A 1 283 ? -11.979 2.361 2.864 1.00 96.50 283 LYS A C 1
ATOM 2258 O O . LYS A 1 283 ? -11.505 2.821 3.904 1.00 96.50 283 LYS A O 1
ATOM 2263 N N . VAL A 1 284 ? -12.909 2.971 2.128 1.00 93.25 284 VAL A N 1
ATOM 2264 C CA . VAL A 1 284 ? -13.611 4.214 2.500 1.00 93.25 284 VAL A CA 1
ATOM 2265 C C . VAL A 1 284 ? -14.855 3.904 3.331 1.00 93.25 284 VAL A C 1
ATOM 2267 O O . VAL A 1 284 ? -15.555 2.910 3.017 1.00 93.25 284 VAL A O 1
#

pLDDT: mean 78.7, std 22.42, range [30.14, 98.88]

Organism: Magallana gigas (NCBI:txid29159)

Foldseek 3Di:
DDAAPDQWFKDWPFKWWFAQDCPVPVDFDNPDNPQTQPCLRVLCRVQGGPDRDGDDDSDCVSRNPSDPRGDIDMDTDIDTHNDRVPPLVPVVVVVVVVVVVVVVVVVVVVVVVPDDDDDDDDDDDPPDPPPPPVVVVVVVVVVVVVVVVVSVPPDDFWFKWKFFAPAKDFDDFADKDWDARQGTPDGGVVQADNVRQKGFAQAWAKKKKKKKFKDAAQWWWKKFKDWVNHGDDIWTFGRHPPNGITMGMDMDIDGDHGGIIITMMTRGGGITGTPGIMIMMTGD

Radius of gyration: 28.95 Å; chains: 1; bounding box: 86×42×64 Å

InterPro domains:
  IPR000922 D-galactoside/L-rhamnose binding SUEL lectin domain [PF02140] (2-80)
  IPR000922 D-galactoside/L-rhamnose binding SUEL lectin domain [PS50228] (1-81)
  IPR001073 C1q domain [PF00386] (160-275)
  IPR001073 C1q domain [PR00007] (172-198)
  IPR001073 C1q domain [PR00007] (199-218)
  IPR001073 C1q domain [PR00007] (246-267)
  IPR001073 C1q domain [PR00007] (275-284)
  IPR001073 C1q domain [PS50871] (154-284)
  IPR001073 C1q domain [SM00110] (152-283)
  IPR008983 Tumour necrosis factor-like domain superfamily [G3DSA:2.60.120.40] (154-284)
  IPR008983 Tumour necrosis factor-like domain superfamily [SSF49842] (158-282)
  IPR043159 D-galactoside/L-rhamnose binding SUEL lectin domain superfamily [G3DSA:2.60.120.740] (1-87)

Secondary structure (DSSP, 8-state):
-EE--TTPEEEEEEEEEEE--SSSS--S----S-EE-TTHHHHHHHHHTT-SEE-----HHHH--SSTTS--EEEEEEEEES-TTTTTTHHHHHHHHHHHHHHHHHHHHHHHHS-----------S---SSSHHHHHHHHHHHHHHHHHHHTTS-PPP-EEEEE-SS-EE--TTS--B----EEEEEETT-EETTTTEEE-SSSEEEEEEEEEEE-TT-BEEEEEEETTEEEEEE--B-TT-SS-EEEEEEEEEEE-TT-EEEEEEEEESEE-TTT-EEEEEE-

Sequence (284 aa):
MIRCKNGLKIKIVSANYGRTDDQVCPGGKTDTLTCRSKSSEIRVRWNCNGYATCHLHATSKHFGNPCANISKYLEISYRCVRNIDNDIQGSFIFMVSMYMHVHMYICMYIFSIFHPITSNCSAIPLFLLMNMIYNIWDVFVLWRHATSLFCFLLDKPIIAFNAYISKHLTLHRNTPVNVVYDKVFFNYGNAYNPHSGIFTAPSAGLYIFTWTSLVNPQSIFDAEILINAKRKGLGNCNNEGSPGFGNCANTVPLVLKAGDKVNLRTTTANFLYKEWSSFKGWKV